Protein AF-A0A924BRP1-F1 (afdb_monomer)

Radius of gyration: 16.88 Å; Cα contacts (8 Å, |Δi|>4): 863; chains: 1; bounding box: 43×37×50 Å

Mean predicted aligned error: 2.41 Å

pLDDT: mean 98.07, std 1.48, range [89.0, 99.0]

Solvent-accessible surface area (backbone atoms only — not comparable to full-atom values): 10976 Å² total; per-residue (Å²): 113,42,75,60,55,74,47,78,49,68,34,97,48,67,73,70,42,72,45,62,54,63,45,42,94,66,41,5,55,35,37,35,42,21,56,29,38,38,42,32,11,37,30,27,33,45,20,67,36,95,81,43,56,7,5,32,32,31,40,58,37,46,30,40,36,39,32,50,27,38,27,30,56,13,20,15,28,36,39,41,44,64,38,61,91,27,41,38,39,38,30,52,27,38,37,35,36,16,14,28,62,56,96,89,44,73,60,13,21,28,32,34,42,31,37,20,49,29,39,36,37,32,53,26,41,36,31,32,29,43,4,26,23,49,34,33,34,36,18,47,21,36,39,41,28,54,25,39,39,41,25,64,65,23,33,49,16,35,31,52,34,31,22,36,23,12,28,24,46,38,42,31,47,28,41,39,28,45,35,77,44,42,74,40,59,67,33,39,31,41,32,23,72,77,36,79,81,27,67,26,57,55,22,31,37,31,58,26,39,40,35,60,26,91,92,54,88,66,72,33,24,46,32,35,30,47,78,68,60,58,55,40,70,56,64,57,52,65,32,89,47,48,45,74,66,45,78,92

Foldseek 3Di:
DAAEDEEEDEDPAAPPAEQEDDADVQAESDEAAYAEYEYYRYEYEHFAGDLQAYENYEAEDHEYEYYSYEYEHHQEHYEYDADQAYEYEYELYEFEQYWADDPPHDIYEHHAEDEYQEYEAYNYEYELYAAEENAEYCYQEYHHEPYEHYCQNHAQYEANAENQQAHAYEDAHYEEEHHDHYVYQQENYEGNNHHPNHAHAAREYDHYEYDYDPPDDEAHEHYEYAPDHNYNYDYYHYYPRYDHYDYD

Sequence (248 aa):
MQTAGSVTYIAAEPGKAILSGTACEGKAGLVLRGEAATIDGLIFERFGVSDGNGAGIRLEKGDLTVRQSWFRDSEEGILTADDPAHTITIDQSTFTRLGRCDRGLSCAHSVYTGDYAMLTVTRSRFEAGRGGHYVKSRAGRVAISDSSFDDSKGHVTNYMIDLPAGATGTIRGNWFVQGQDKENYSCFIAVAAEAHEHSSDGLAISGNDARFAPGVSRESVFVADWVGDRLAIGENALGRGLSKFERR

Secondary structure (DSSP, 8-state):
-B-SSEEEEE-SSTTTEEEES--BTTTEEEEE-SSEEEEESEEEE----TTS--EEEEE-SSEEEEES-EEESSSEEEEE--EEEEEEEEES-EEES--B--TTSPPB-SEEE-SEEEEEEES-EEES-SSB-SEEE--SEEEEES-EEE-TT-SSB--SEEETT--EEEEES-EEEE-S-BS--SEEEEESSS--SS--TT-EEES-EEEEPTT----EEEEEESS----EE---EE-TTEEEEEE-

Structure (mmCIF, N/CA/C/O backbone):
data_AF-A0A924BRP1-F1
#
_entry.id   AF-A0A924BRP1-F1
#
loop_
_atom_site.group_PDB
_atom_site.id
_atom_site.type_symbol
_atom_site.label_atom_id
_atom_site.label_alt_id
_atom_site.label_comp_id
_atom_site.label_asym_id
_atom_site.label_entity_id
_atom_site.label_seq_id
_atom_site.pdbx_PDB_ins_code
_atom_site.Cartn_x
_atom_site.Cartn_y
_atom_site.Cartn_z
_atom_site.occupancy
_atom_site.B_iso_or_equiv
_atom_site.auth_seq_id
_atom_site.auth_comp_id
_atom_site.auth_asym_id
_atom_site.auth_atom_id
_atom_site.pdbx_PDB_model_num
ATOM 1 N N . MET A 1 1 ? 11.958 0.809 -18.143 1.00 93.50 1 MET A N 1
ATOM 2 C CA . MET A 1 1 ? 10.599 1.114 -18.630 1.00 93.50 1 MET A CA 1
ATOM 3 C C . MET A 1 1 ? 10.072 -0.067 -19.422 1.00 93.50 1 MET A C 1
ATOM 5 O O . MET A 1 1 ? 10.808 -0.592 -20.248 1.00 93.50 1 MET A O 1
ATOM 9 N N . GLN A 1 2 ? 8.831 -0.471 -19.164 1.00 97.31 2 GLN A N 1
ATOM 10 C CA . GLN A 1 2 ? 8.087 -1.461 -19.949 1.00 97.31 2 GLN A CA 1
ATOM 11 C C . GLN A 1 2 ? 6.984 -0.743 -20.720 1.00 97.31 2 GLN A C 1
ATOM 13 O O . GLN A 1 2 ? 6.148 -0.110 -20.087 1.00 97.31 2 GLN A O 1
ATOM 18 N N . THR A 1 3 ? 6.940 -0.863 -22.047 1.00 96.56 3 THR A N 1
ATOM 19 C CA . THR A 1 3 ? 5.919 -0.201 -22.884 1.00 96.56 3 THR A CA 1
ATOM 20 C C . THR A 1 3 ? 4.810 -1.099 -23.408 1.00 96.56 3 THR A C 1
ATOM 22 O O . THR A 1 3 ? 3.804 -0.579 -23.876 1.00 96.56 3 THR A O 1
ATOM 25 N N . ALA A 1 4 ? 4.996 -2.417 -23.394 1.00 96.81 4 ALA A N 1
ATOM 26 C CA . ALA A 1 4 ? 4.065 -3.367 -23.992 1.00 96.81 4 ALA A CA 1
ATOM 27 C C . ALA A 1 4 ? 4.230 -4.767 -23.385 1.00 96.81 4 ALA A C 1
ATOM 29 O O . ALA A 1 4 ? 5.234 -5.050 -22.723 1.00 96.81 4 ALA A O 1
ATOM 30 N N . GLY A 1 5 ? 3.245 -5.627 -23.660 1.00 98.00 5 GLY A N 1
ATOM 31 C CA . GLY A 1 5 ? 3.248 -7.054 -23.339 1.00 98.00 5 GLY A CA 1
ATOM 32 C C . GLY A 1 5 ? 3.216 -7.370 -21.846 1.00 98.00 5 GLY A C 1
ATOM 33 O O . GLY A 1 5 ? 3.083 -6.477 -21.005 1.00 98.00 5 GLY A O 1
ATOM 34 N N . SER A 1 6 ? 3.364 -8.654 -21.530 1.00 98.62 6 SER A N 1
ATOM 35 C CA . SER A 1 6 ? 3.496 -9.164 -20.165 1.00 98.62 6 SER A CA 1
ATOM 36 C C . SER A 1 6 ? 4.964 -9.457 -19.847 1.00 98.62 6 SER A C 1
ATOM 38 O O . SER A 1 6 ? 5.592 -10.259 -20.538 1.00 98.62 6 SER A O 1
ATOM 40 N N . VAL A 1 7 ? 5.526 -8.817 -18.817 1.00 98.62 7 VAL A N 1
ATOM 41 C CA . VAL A 1 7 ? 6.958 -8.939 -18.479 1.00 98.62 7 VAL A CA 1
ATOM 42 C C . VAL A 1 7 ? 7.158 -9.401 -17.039 1.00 98.62 7 VAL A C 1
ATOM 44 O O . VAL A 1 7 ? 6.584 -8.844 -16.108 1.00 98.62 7 VAL A O 1
ATOM 47 N N . THR A 1 8 ? 8.040 -10.382 -16.849 1.00 98.62 8 THR A N 1
ATOM 48 C CA . THR A 1 8 ? 8.486 -10.823 -15.522 1.00 98.62 8 THR A CA 1
ATOM 49 C C . THR A 1 8 ? 9.895 -10.318 -15.242 1.00 98.62 8 THR A C 1
ATOM 51 O O . THR A 1 8 ? 10.834 -10.611 -15.981 1.00 98.62 8 THR A O 1
ATOM 54 N N . TYR A 1 9 ? 10.040 -9.596 -14.138 1.00 98.50 9 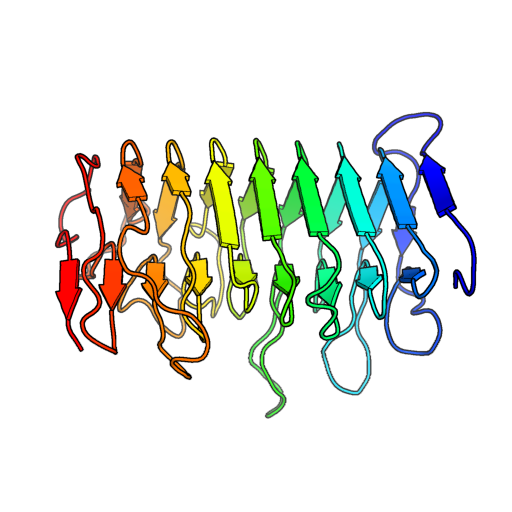TYR A N 1
ATOM 55 C CA . TYR A 1 9 ? 11.297 -9.193 -13.531 1.00 98.50 9 TYR A CA 1
ATOM 56 C C . TYR A 1 9 ? 11.530 -10.096 -12.326 1.00 98.50 9 TYR A C 1
ATOM 58 O O . TYR A 1 9 ? 10.792 -10.023 -11.346 1.00 98.50 9 TYR A O 1
ATOM 66 N N . ILE A 1 10 ? 12.542 -10.955 -12.404 1.00 98.50 10 ILE A N 1
ATOM 67 C CA . ILE A 1 10 ? 12.852 -11.926 -11.356 1.00 98.50 10 ILE A CA 1
ATOM 68 C C . ILE A 1 10 ? 14.324 -11.833 -10.967 1.00 98.50 10 ILE A C 1
ATOM 70 O O . ILE A 1 10 ? 15.207 -11.794 -11.828 1.00 98.50 10 ILE A O 1
ATOM 74 N N . ALA A 1 11 ? 14.596 -11.779 -9.667 1.00 98.38 11 ALA A N 1
ATOM 75 C CA . ALA A 1 11 ? 15.947 -11.925 -9.151 1.00 98.38 11 ALA A CA 1
ATOM 76 C C . ALA A 1 11 ? 16.349 -13.407 -9.173 1.00 98.38 11 ALA A C 1
ATOM 78 O O . ALA A 1 11 ? 15.602 -14.258 -8.700 1.00 98.38 11 ALA A O 1
ATOM 79 N N . ALA A 1 12 ? 17.551 -13.719 -9.670 1.00 98.12 12 ALA A N 1
ATOM 80 C CA . ALA A 1 12 ? 18.081 -15.088 -9.620 1.00 98.12 12 ALA A CA 1
ATOM 81 C C . ALA A 1 12 ? 18.201 -15.609 -8.173 1.00 98.12 12 ALA A C 1
ATOM 83 O O . ALA A 1 12 ? 17.987 -16.786 -7.906 1.00 98.12 12 ALA A O 1
ATOM 84 N N . GLU A 1 13 ? 18.502 -14.700 -7.246 1.00 98.06 13 GLU A N 1
ATOM 85 C CA . GLU A 1 13 ? 18.470 -14.920 -5.805 1.00 98.06 13 GLU A CA 1
ATOM 86 C C . GLU A 1 13 ? 17.631 -13.801 -5.158 1.00 98.06 13 GLU A C 1
ATOM 88 O O . GLU A 1 13 ? 18.010 -12.624 -5.270 1.00 98.06 13 GLU A O 1
ATOM 93 N N . PRO A 1 14 ? 16.508 -14.119 -4.483 1.00 98.19 14 PRO A N 1
ATOM 94 C CA . PRO A 1 14 ? 15.680 -13.112 -3.828 1.00 98.19 14 PRO A CA 1
ATOM 95 C C . PRO A 1 14 ? 16.476 -12.246 -2.846 1.00 98.19 14 PRO A C 1
ATOM 97 O O . PRO A 1 14 ? 17.240 -12.740 -2.016 1.00 98.19 14 PRO A O 1
ATOM 100 N N . GLY A 1 15 ? 16.304 -10.930 -2.950 1.00 96.94 15 GLY A N 1
ATOM 101 C CA . GLY A 1 15 ? 16.955 -9.953 -2.080 1.00 96.94 15 GLY A CA 1
ATOM 102 C C . GLY A 1 15 ? 18.397 -9.614 -2.471 1.00 96.94 15 GLY A C 1
ATOM 103 O O . GLY A 1 15 ? 19.094 -8.949 -1.703 1.00 96.94 15 GLY A O 1
ATOM 104 N N . LYS A 1 16 ? 18.872 -10.057 -3.644 1.00 98.00 16 LYS A N 1
ATOM 105 C CA . LYS A 1 16 ? 20.215 -9.721 -4.157 1.00 98.00 16 LYS A CA 1
ATOM 106 C C . LYS A 1 16 ? 20.211 -8.679 -5.269 1.00 98.00 16 LYS A C 1
ATOM 108 O O . LYS A 1 16 ? 21.165 -7.913 -5.377 1.00 98.00 16 LYS A O 1
ATOM 113 N N . ALA A 1 17 ? 19.161 -8.635 -6.087 1.00 98.44 17 ALA A N 1
ATOM 114 C CA . ALA A 1 17 ? 19.034 -7.646 -7.152 1.00 98.44 17 ALA A CA 1
ATOM 115 C C . ALA A 1 17 ? 18.467 -6.332 -6.593 1.00 98.44 17 ALA A C 1
ATOM 117 O O . ALA A 1 17 ? 17.358 -6.316 -6.060 1.00 98.44 17 ALA A O 1
ATOM 118 N N . ILE A 1 18 ? 19.225 -5.240 -6.725 1.00 98.56 18 ILE A N 1
ATOM 119 C CA . ILE A 1 18 ? 18.864 -3.920 -6.194 1.00 98.56 18 ILE A CA 1
ATOM 120 C C . ILE A 1 18 ? 18.714 -2.924 -7.343 1.00 98.56 18 ILE A C 1
ATOM 122 O O . ILE A 1 18 ? 19.658 -2.692 -8.098 1.00 98.56 18 ILE A O 1
ATOM 126 N N . LEU A 1 19 ? 17.549 -2.288 -7.431 1.00 98.44 19 LEU A N 1
ATOM 127 C CA . LEU A 1 19 ? 17.330 -1.069 -8.201 1.00 98.44 19 LEU A CA 1
ATOM 128 C C . LEU A 1 19 ? 17.380 0.101 -7.219 1.00 98.44 19 LEU A C 1
ATOM 130 O O . LEU A 1 19 ? 16.602 0.141 -6.264 1.00 98.44 19 LEU A O 1
ATOM 134 N N . SER A 1 20 ? 18.296 1.051 -7.435 1.00 98.38 20 SER A N 1
ATOM 135 C CA . SER A 1 20 ? 18.481 2.144 -6.485 1.00 98.38 20 SER A CA 1
ATOM 136 C C . SER A 1 20 ? 18.783 3.501 -7.099 1.00 98.38 20 SER A C 1
ATOM 138 O O . SER A 1 20 ? 19.603 3.599 -8.008 1.00 98.38 20 SER A O 1
ATOM 140 N N . GLY A 1 21 ? 18.188 4.550 -6.519 1.00 94.75 21 GLY A N 1
ATOM 141 C CA . GLY A 1 21 ? 18.609 5.950 -6.653 1.00 94.75 21 GLY A CA 1
ATOM 142 C C . GLY A 1 21 ? 18.270 6.611 -7.987 1.00 94.75 21 GLY A C 1
ATOM 143 O O . GLY A 1 21 ? 17.842 7.760 -8.024 1.00 94.75 21 GLY A O 1
ATOM 144 N N . THR A 1 22 ? 18.443 5.898 -9.095 1.00 96.69 22 THR A N 1
ATOM 145 C CA . THR A 1 22 ? 18.206 6.420 -10.440 1.00 96.69 22 THR A CA 1
ATOM 146 C C . THR A 1 22 ? 16.764 6.173 -10.865 1.00 96.69 22 THR A C 1
ATOM 148 O O . THR A 1 22 ? 16.385 5.050 -11.194 1.00 96.69 22 THR A O 1
ATOM 151 N N . ALA A 1 23 ? 15.961 7.236 -10.888 1.00 97.31 23 ALA A N 1
ATOM 152 C CA . ALA A 1 23 ? 14.576 7.177 -11.336 1.00 97.31 23 ALA A CA 1
ATOM 153 C C . ALA A 1 23 ? 14.476 7.152 -12.873 1.00 97.31 23 ALA A C 1
ATOM 155 O O . ALA A 1 23 ? 14.858 8.098 -13.565 1.00 97.31 23 ALA A O 1
ATOM 156 N N . CYS A 1 24 ? 13.899 6.081 -13.408 1.00 97.81 24 CYS A N 1
ATOM 157 C CA . CYS A 1 24 ? 13.434 5.993 -14.784 1.00 97.81 24 CYS A CA 1
ATOM 158 C C . CYS A 1 24 ? 12.362 7.068 -15.029 1.00 97.81 24 CYS A C 1
ATOM 160 O O . CYS A 1 24 ? 11.415 7.200 -14.250 1.00 97.81 24 CYS A O 1
ATOM 162 N N . GLU A 1 25 ? 12.553 7.859 -16.090 1.00 97.50 25 GLU A N 1
ATOM 163 C CA . GLU A 1 25 ? 11.698 8.997 -16.474 1.00 97.50 25 GLU A CA 1
ATOM 164 C C . GLU A 1 25 ? 11.487 10.055 -15.378 1.00 97.50 25 GLU A C 1
ATOM 166 O O . GLU A 1 25 ? 10.503 10.788 -15.418 1.00 97.50 25 GLU A O 1
ATOM 171 N N . GLY A 1 26 ? 12.370 10.128 -14.377 1.00 97.25 26 GLY A N 1
ATOM 172 C CA . GLY A 1 26 ? 12.143 11.003 -13.226 1.00 97.25 26 GLY A CA 1
ATOM 173 C C . GLY A 1 26 ? 10.907 10.615 -12.406 1.00 97.25 26 GLY A C 1
ATOM 174 O O . GLY A 1 26 ? 10.334 11.478 -11.757 1.00 97.25 26 GLY A O 1
ATOM 175 N N . LYS A 1 27 ? 10.488 9.339 -12.445 1.00 98.12 27 LYS A N 1
ATOM 176 C CA . LYS A 1 27 ? 9.297 8.830 -11.742 1.00 98.12 27 LYS A CA 1
ATOM 177 C C . LYS A 1 27 ? 9.605 7.715 -10.751 1.00 98.12 27 LYS A C 1
ATOM 179 O O . LYS A 1 27 ? 9.142 7.773 -9.616 1.00 98.12 27 LYS A O 1
ATOM 184 N N . ALA A 1 28 ? 10.301 6.661 -11.189 1.00 98.50 28 ALA A N 1
ATOM 185 C CA . ALA A 1 28 ? 10.449 5.445 -10.387 1.00 98.50 28 ALA A CA 1
ATOM 186 C C . ALA A 1 28 ? 11.604 4.540 -10.822 1.00 98.50 28 ALA A C 1
ATOM 188 O O . ALA A 1 28 ? 12.117 4.688 -11.926 1.00 98.50 28 ALA A O 1
ATOM 189 N N . GLY A 1 29 ? 11.972 3.549 -10.008 1.00 98.50 29 GLY A N 1
ATOM 190 C CA . GLY A 1 29 ? 12.898 2.485 -10.418 1.00 98.50 29 GLY A CA 1
ATOM 191 C C . GLY A 1 29 ? 12.403 1.717 -11.648 1.00 98.50 29 GLY A C 1
ATOM 192 O O . GLY A 1 29 ? 13.147 1.521 -12.611 1.00 98.50 29 GLY A O 1
ATOM 193 N N . LEU A 1 30 ? 11.120 1.353 -11.657 1.00 98.69 30 LEU A N 1
ATOM 194 C CA . LEU A 1 30 ? 10.426 0.812 -12.823 1.00 98.69 30 LEU A CA 1
ATOM 195 C C . LEU A 1 30 ? 9.210 1.663 -13.168 1.00 98.69 30 LEU A C 1
ATOM 197 O O . LEU A 1 30 ? 8.372 1.924 -12.314 1.00 98.69 30 LEU A O 1
ATOM 201 N N . VAL A 1 31 ? 9.094 2.035 -14.442 1.00 98.75 31 VAL A N 1
ATOM 202 C CA . VAL A 1 31 ? 7.866 2.599 -15.011 1.00 98.75 31 VAL A CA 1
ATOM 203 C C . VAL A 1 31 ? 7.249 1.559 -15.938 1.00 98.75 31 VAL A C 1
ATOM 205 O O . VAL A 1 31 ? 7.903 1.120 -16.896 1.00 98.75 31 VAL A O 1
ATOM 208 N N . LEU A 1 32 ? 6.034 1.131 -15.605 1.00 98.81 32 LEU A N 1
ATOM 209 C CA . LEU A 1 32 ? 5.342 -0.015 -16.186 1.00 98.81 32 LEU A CA 1
ATOM 210 C C . LEU A 1 32 ? 4.036 0.450 -16.831 1.00 98.81 32 LEU A C 1
ATOM 212 O O . LEU A 1 32 ? 3.201 1.055 -16.166 1.00 98.81 32 LEU A O 1
ATOM 216 N N . ARG A 1 33 ? 3.876 0.190 -18.130 1.00 97.81 33 ARG A N 1
ATOM 217 C CA . ARG A 1 33 ? 2.681 0.562 -18.911 1.00 97.81 33 ARG A CA 1
ATOM 218 C C . ARG A 1 33 ? 2.317 -0.489 -19.971 1.00 97.81 33 ARG A C 1
ATOM 220 O O . ARG A 1 33 ? 1.789 -0.153 -21.027 1.00 97.81 33 ARG A O 1
ATOM 227 N N . GLY A 1 34 ? 2.694 -1.745 -19.723 1.00 97.94 34 GLY A N 1
ATOM 228 C CA . GLY A 1 34 ? 2.355 -2.889 -20.573 1.00 97.94 34 GLY A CA 1
ATOM 229 C C . GLY A 1 34 ? 0.997 -3.502 -20.221 1.00 97.94 34 GLY A C 1
ATOM 230 O O . GLY A 1 34 ? 0.160 -2.861 -19.597 1.00 97.94 34 GLY A O 1
ATOM 231 N N . GLU A 1 35 ? 0.783 -4.748 -20.638 1.00 98.44 35 GLU A N 1
ATOM 232 C CA . GLU A 1 35 ? -0.436 -5.508 -20.315 1.00 98.44 35 GLU A CA 1
ATOM 233 C C . GLU A 1 35 ? -0.375 -6.077 -18.895 1.00 98.44 35 GLU A C 1
ATOM 235 O O . GLU A 1 35 ? -1.353 -6.017 -18.158 1.00 98.44 35 GLU A O 1
ATOM 240 N N . ALA A 1 36 ? 0.788 -6.605 -18.502 1.00 98.81 36 ALA A N 1
ATOM 241 C CA . ALA A 1 36 ? 1.011 -7.114 -17.155 1.00 98.81 36 ALA A CA 1
ATOM 242 C C . ALA A 1 36 ? 2.490 -7.048 -16.760 1.00 98.81 36 ALA A C 1
ATOM 244 O O . ALA A 1 36 ? 3.386 -7.127 -17.608 1.00 98.81 36 ALA A O 1
ATOM 245 N N . ALA A 1 37 ? 2.760 -6.971 -15.463 1.00 98.88 37 ALA A N 1
ATOM 246 C CA . ALA A 1 37 ? 4.096 -7.091 -14.909 1.00 98.88 37 ALA A CA 1
ATOM 247 C C . ALA A 1 37 ? 4.116 -8.007 -13.683 1.00 98.88 37 ALA A C 1
ATOM 249 O O . ALA A 1 37 ? 3.247 -7.932 -12.817 1.00 98.88 37 ALA A O 1
ATOM 250 N N . THR A 1 38 ? 5.143 -8.850 -13.583 1.00 98.94 38 THR A N 1
ATOM 251 C CA . THR A 1 38 ? 5.459 -9.595 -12.356 1.00 98.94 38 THR A CA 1
ATOM 252 C C . THR A 1 38 ? 6.825 -9.175 -11.837 1.00 98.94 38 THR A C 1
ATOM 254 O O . THR A 1 38 ? 7.788 -9.161 -12.595 1.00 98.94 38 THR A O 1
ATOM 257 N N . ILE A 1 39 ? 6.907 -8.852 -10.551 1.00 98.88 39 ILE A N 1
ATOM 258 C CA . ILE A 1 39 ? 8.123 -8.491 -9.824 1.00 98.88 39 ILE A CA 1
ATOM 259 C C . ILE A 1 39 ? 8.349 -9.550 -8.748 1.00 98.88 39 ILE A C 1
ATOM 261 O O . ILE A 1 39 ? 7.472 -9.754 -7.909 1.00 98.88 39 ILE A O 1
ATOM 265 N N . ASP A 1 40 ? 9.497 -10.221 -8.772 1.00 98.88 40 ASP A N 1
ATOM 266 C CA . ASP A 1 40 ? 9.800 -11.314 -7.846 1.00 98.88 40 ASP A CA 1
ATOM 267 C C . ASP A 1 40 ? 11.244 -11.249 -7.325 1.00 98.88 40 ASP A C 1
ATOM 269 O O . ASP A 1 40 ? 12.209 -11.298 -8.094 1.00 98.88 40 ASP A O 1
ATOM 273 N N . GLY A 1 41 ? 11.407 -11.111 -6.009 1.00 98.81 41 GLY A N 1
ATOM 274 C CA . GLY A 1 41 ? 12.722 -11.161 -5.371 1.00 98.81 41 GLY A CA 1
ATOM 275 C C . GLY A 1 41 ? 13.557 -9.877 -5.452 1.00 98.81 41 GLY A C 1
ATOM 276 O O . GLY A 1 41 ? 14.737 -9.916 -5.094 1.00 98.81 41 GLY A O 1
ATOM 277 N N . LEU A 1 42 ? 13.010 -8.752 -5.928 1.00 98.88 42 LEU A N 1
ATOM 278 C CA . LEU A 1 42 ? 13.778 -7.515 -6.144 1.00 98.88 42 LEU A CA 1
ATOM 279 C C . LEU A 1 42 ? 13.759 -6.570 -4.936 1.00 98.88 42 LEU A C 1
ATOM 281 O O . LEU A 1 42 ? 12.809 -6.534 -4.153 1.00 98.88 42 LEU A O 1
ATOM 285 N N . ILE A 1 43 ? 14.811 -5.756 -4.822 1.00 98.94 43 ILE A N 1
ATOM 286 C CA . ILE A 1 43 ? 14.904 -4.637 -3.879 1.00 98.94 43 ILE A CA 1
ATOM 287 C C . ILE A 1 43 ? 14.816 -3.312 -4.642 1.00 98.94 43 ILE A C 1
ATOM 289 O O . ILE A 1 43 ? 15.552 -3.093 -5.603 1.00 98.94 43 ILE A O 1
ATOM 293 N N . PHE A 1 44 ? 13.974 -2.407 -4.155 1.00 98.88 44 PHE A N 1
ATOM 294 C CA . PHE A 1 44 ? 13.812 -1.033 -4.619 1.00 98.88 44 PHE A CA 1
ATOM 295 C C . PHE A 1 44 ? 14.198 -0.073 -3.494 1.00 98.88 44 PHE A C 1
ATOM 297 O O . PHE A 1 44 ? 13.616 -0.140 -2.407 1.00 98.88 44 PHE A O 1
ATOM 304 N N . GLU A 1 45 ? 15.171 0.816 -3.721 1.00 98.75 45 GLU A N 1
ATOM 305 C CA . GLU A 1 45 ? 15.603 1.735 -2.663 1.00 98.75 45 GLU A CA 1
ATOM 306 C C . GLU A 1 45 ? 16.105 3.116 -3.103 1.00 98.75 45 GLU A C 1
ATOM 308 O O . GLU A 1 45 ? 16.768 3.268 -4.130 1.00 98.75 45 GLU A O 1
ATOM 313 N N . ARG A 1 46 ? 15.911 4.119 -2.238 1.00 98.56 46 ARG A N 1
ATOM 314 C CA . ARG A 1 46 ? 16.422 5.491 -2.415 1.00 98.56 46 ARG A CA 1
ATOM 315 C C . ARG A 1 46 ? 15.859 6.230 -3.628 1.00 98.56 46 ARG A C 1
ATOM 317 O O . ARG A 1 46 ? 16.566 7.038 -4.223 1.00 98.56 46 ARG A O 1
ATOM 324 N N . PHE A 1 47 ? 14.606 5.978 -3.999 1.00 98.56 47 PHE A N 1
ATOM 325 C CA . PHE A 1 47 ? 13.945 6.764 -5.039 1.00 98.56 47 PHE A CA 1
ATOM 326 C C . PHE A 1 47 ? 13.364 8.049 -4.456 1.00 98.56 47 PHE A C 1
ATOM 328 O O . PHE A 1 47 ? 12.541 8.014 -3.545 1.00 98.56 47 PHE A O 1
ATOM 335 N N . GLY A 1 48 ? 13.805 9.179 -4.999 1.00 97.69 48 GLY A N 1
ATOM 336 C CA . GLY A 1 48 ? 13.237 10.493 -4.737 1.00 97.69 48 GLY A CA 1
ATOM 337 C C . GLY A 1 48 ? 13.332 11.357 -5.987 1.00 97.69 48 GLY A C 1
ATOM 338 O O . GLY A 1 48 ? 14.320 11.278 -6.721 1.00 97.69 48 GLY A O 1
ATOM 339 N N . VAL A 1 49 ? 12.290 12.136 -6.262 1.00 97.31 49 VAL A N 1
ATOM 340 C CA . VAL A 1 49 ? 12.158 12.948 -7.484 1.00 97.31 49 VAL A CA 1
ATOM 341 C C . VAL A 1 49 ? 11.639 14.347 -7.142 1.00 97.31 49 VAL A C 1
ATOM 343 O O . VAL A 1 49 ? 11.243 14.621 -6.010 1.00 97.31 49 VAL A O 1
ATOM 346 N N . SER A 1 50 ? 11.677 15.275 -8.100 1.00 95.12 50 SER A N 1
ATOM 347 C CA . SER A 1 50 ? 11.414 16.699 -7.840 1.00 95.12 50 SER A CA 1
ATOM 348 C C . SER A 1 50 ? 9.983 17.011 -7.396 1.00 95.12 50 SER A C 1
ATOM 350 O O . SER A 1 50 ? 9.786 17.928 -6.605 1.00 95.12 50 SER A O 1
ATOM 352 N N . ASP A 1 51 ? 8.993 16.275 -7.900 1.00 94.44 51 ASP A N 1
ATOM 353 C CA . ASP A 1 51 ? 7.578 16.400 -7.519 1.00 94.44 51 ASP A CA 1
ATOM 354 C C . ASP A 1 51 ? 7.221 15.559 -6.282 1.00 94.44 51 ASP A C 1
ATOM 356 O O . ASP A 1 51 ? 6.112 15.643 -5.758 1.00 94.44 51 ASP A O 1
ATOM 360 N N . GLY A 1 52 ? 8.190 14.813 -5.752 1.00 96.25 52 GLY A N 1
ATOM 361 C CA . GLY A 1 52 ? 8.135 14.265 -4.412 1.00 96.25 52 GLY A CA 1
ATOM 362 C C . GLY A 1 52 ? 7.361 12.970 -4.231 1.00 96.25 52 GLY A C 1
ATOM 363 O O . GLY A 1 52 ? 6.911 12.714 -3.111 1.00 96.25 52 GLY A O 1
ATOM 364 N N . ASN A 1 53 ? 7.210 12.197 -5.305 1.00 96.69 53 ASN A N 1
ATOM 365 C CA . ASN A 1 53 ? 6.479 10.931 -5.374 1.00 96.69 53 ASN A CA 1
ATOM 366 C C . ASN A 1 53 ? 7.327 9.800 -6.011 1.00 96.69 53 ASN A C 1
ATOM 368 O O . ASN A 1 53 ? 6.822 8.940 -6.741 1.00 96.69 53 ASN A O 1
ATOM 372 N N . GLY A 1 54 ? 8.641 9.831 -5.787 1.00 98.31 54 GLY A N 1
ATOM 373 C CA . GLY A 1 54 ? 9.610 8.926 -6.398 1.00 98.31 54 GLY A CA 1
ATOM 374 C C . GLY A 1 54 ? 9.425 7.498 -5.913 1.00 98.31 54 GLY A C 1
ATOM 375 O O . GLY A 1 54 ? 9.662 7.210 -4.742 1.00 98.31 54 GLY A O 1
ATOM 376 N N . ALA A 1 55 ? 9.027 6.599 -6.814 1.00 98.69 55 ALA A N 1
ATOM 377 C CA . ALA A 1 55 ? 8.586 5.257 -6.441 1.00 98.69 55 ALA A CA 1
ATOM 378 C C . ALA A 1 55 ? 9.605 4.152 -6.738 1.00 98.69 55 ALA A C 1
ATOM 380 O O . ALA A 1 55 ? 10.442 4.264 -7.634 1.00 98.69 55 ALA A O 1
ATOM 381 N N . GLY A 1 56 ? 9.484 3.016 -6.054 1.00 98.81 56 GLY A N 1
ATOM 382 C CA . GLY A 1 56 ? 10.073 1.770 -6.546 1.00 98.81 56 GLY A CA 1
ATOM 383 C C . GLY A 1 56 ? 9.436 1.358 -7.876 1.00 98.81 56 GLY A C 1
ATOM 384 O O . GLY A 1 56 ? 10.136 1.132 -8.867 1.00 98.81 56 GLY A O 1
ATOM 385 N N . ILE A 1 57 ? 8.102 1.345 -7.913 1.00 98.94 57 ILE A N 1
ATOM 386 C CA . ILE A 1 57 ? 7.302 1.036 -9.103 1.00 98.94 57 ILE A CA 1
ATOM 387 C C . ILE A 1 57 ? 6.301 2.162 -9.364 1.00 98.94 57 ILE A C 1
ATOM 389 O O . ILE A 1 57 ? 5.493 2.496 -8.500 1.00 98.94 57 ILE A O 1
ATOM 393 N N . ARG A 1 58 ? 6.319 2.689 -10.589 1.00 98.88 58 ARG A N 1
ATOM 394 C CA . ARG A 1 58 ? 5.236 3.479 -11.173 1.00 98.88 58 ARG A CA 1
ATOM 395 C C . ARG A 1 58 ? 4.456 2.597 -12.144 1.00 98.88 58 ARG A C 1
ATOM 397 O O . ARG A 1 58 ? 4.987 2.250 -13.200 1.00 98.88 58 ARG A O 1
ATOM 404 N N . LEU A 1 59 ? 3.220 2.248 -11.801 1.00 98.88 59 LEU A N 1
ATOM 405 C CA . LEU A 1 59 ? 2.322 1.472 -12.662 1.00 98.88 59 LEU A CA 1
ATOM 406 C C . LEU A 1 59 ? 1.322 2.408 -13.342 1.00 98.88 59 LEU A C 1
ATOM 408 O O . LEU A 1 59 ? 0.425 2.944 -12.703 1.00 98.88 59 LEU A O 1
ATOM 412 N N . GLU A 1 60 ? 1.475 2.630 -14.638 1.00 98.62 60 GLU A N 1
ATOM 413 C CA . GLU A 1 60 ? 0.589 3.513 -15.401 1.00 98.62 60 GLU A CA 1
ATOM 414 C C . GLU A 1 60 ? -0.538 2.753 -16.108 1.00 98.62 60 GLU A C 1
ATOM 416 O O . GLU A 1 60 ? -1.514 3.378 -16.506 1.00 98.62 60 GLU A O 1
ATOM 421 N N . LYS A 1 61 ? -0.398 1.432 -16.284 1.00 98.19 61 LYS A N 1
ATOM 422 C CA . LYS A 1 61 ? -1.392 0.558 -16.919 1.00 98.19 61 LYS A CA 1
ATOM 423 C C . LYS A 1 61 ? -1.101 -0.918 -16.624 1.00 98.19 61 LYS A C 1
ATOM 425 O O . LYS A 1 61 ? 0.075 -1.286 -16.540 1.00 98.19 61 LYS A O 1
ATOM 430 N N . GLY A 1 62 ? -2.147 -1.739 -16.603 1.00 98.56 62 GLY A N 1
ATOM 431 C CA . GLY A 1 62 ? -2.065 -3.196 -16.669 1.00 98.56 62 GLY A CA 1
ATOM 432 C C . GLY A 1 62 ? -2.014 -3.881 -15.308 1.00 98.56 62 GLY A C 1
ATOM 433 O O . GLY A 1 62 ? -1.966 -3.237 -14.262 1.00 98.56 62 GLY A O 1
ATOM 434 N N . ASP A 1 63 ? -2.012 -5.214 -15.322 1.00 98.88 63 ASP A N 1
ATOM 435 C CA . ASP A 1 63 ? -1.930 -5.996 -14.088 1.00 98.88 63 ASP A CA 1
ATOM 436 C C . ASP A 1 63 ? -0.537 -5.903 -13.460 1.00 98.88 63 ASP A C 1
ATOM 438 O O . ASP A 1 63 ? 0.490 -5.953 -14.145 1.00 98.88 63 ASP A O 1
ATOM 442 N N . LEU A 1 64 ? -0.485 -5.862 -12.131 1.00 98.94 64 LEU A N 1
ATOM 443 C CA . LEU A 1 64 ? 0.771 -5.943 -11.395 1.00 98.94 64 LEU A CA 1
ATOM 444 C C . LEU A 1 64 ? 0.717 -7.066 -10.375 1.00 98.94 64 LEU A C 1
ATOM 446 O O . LEU A 1 64 ? -0.169 -7.125 -9.528 1.00 98.94 64 LEU A O 1
ATOM 450 N N . THR A 1 65 ? 1.736 -7.917 -10.398 1.00 98.94 65 THR A N 1
ATOM 451 C CA . THR A 1 65 ? 2.012 -8.819 -9.291 1.00 98.94 65 THR A CA 1
ATOM 452 C C . THR A 1 65 ? 3.390 -8.570 -8.699 1.00 98.94 65 THR A C 1
ATOM 454 O O . THR A 1 65 ? 4.385 -8.587 -9.413 1.00 98.94 65 THR A O 1
ATOM 457 N N . VAL A 1 66 ? 3.463 -8.392 -7.384 1.00 98.94 66 VAL A N 1
ATOM 458 C CA . VAL A 1 66 ? 4.703 -8.226 -6.625 1.00 98.94 66 VAL A CA 1
ATOM 459 C C . VAL A 1 66 ? 4.793 -9.332 -5.584 1.00 98.94 66 VAL A C 1
ATOM 461 O O . VAL A 1 66 ? 3.876 -9.507 -4.783 1.00 98.94 66 VAL A O 1
ATOM 464 N N . ARG A 1 67 ? 5.890 -10.088 -5.596 1.00 98.81 67 ARG A N 1
ATOM 465 C CA . ARG A 1 67 ? 6.149 -11.189 -4.664 1.00 98.81 67 ARG A CA 1
ATOM 466 C C . ARG A 1 67 ? 7.544 -11.081 -4.083 1.00 98.81 67 ARG A C 1
ATOM 468 O O . ARG A 1 67 ? 8.466 -10.651 -4.776 1.00 98.81 67 ARG A O 1
ATOM 475 N N . GLN A 1 68 ? 7.687 -11.461 -2.814 1.00 98.69 68 GLN A N 1
ATOM 476 C CA . GLN A 1 68 ? 8.988 -11.609 -2.149 1.00 98.69 68 GLN A CA 1
ATOM 477 C C . GLN A 1 68 ? 9.942 -10.434 -2.419 1.00 98.69 68 GLN A C 1
ATOM 479 O O . GLN A 1 68 ? 11.107 -10.640 -2.732 1.00 98.69 68 GLN A O 1
ATOM 484 N N . SER A 1 69 ? 9.431 -9.201 -2.380 1.00 98.94 69 SER A N 1
ATOM 485 C CA . SER A 1 69 ? 10.174 -8.004 -2.791 1.00 98.94 69 SER A CA 1
ATOM 486 C C . SER A 1 69 ? 10.262 -6.984 -1.657 1.00 98.94 69 SER A C 1
ATOM 488 O O . SER A 1 69 ? 9.449 -6.984 -0.729 1.00 98.94 69 SER A O 1
ATOM 490 N N . TRP A 1 70 ? 11.259 -6.101 -1.720 1.00 98.94 70 TRP A N 1
ATOM 491 C CA . TRP A 1 70 ? 11.538 -5.117 -0.671 1.00 98.94 70 TRP A CA 1
ATOM 492 C C . TRP A 1 70 ? 11.567 -3.702 -1.232 1.00 98.94 70 TRP A C 1
ATOM 494 O O . TRP A 1 70 ? 12.297 -3.416 -2.175 1.00 98.94 70 TRP A O 1
ATOM 504 N N . PHE A 1 71 ? 10.835 -2.801 -0.591 1.00 98.94 71 PHE A N 1
ATOM 505 C CA . PHE A 1 71 ? 10.786 -1.379 -0.903 1.00 98.94 71 PHE A CA 1
ATOM 506 C C . PHE A 1 71 ? 11.260 -0.613 0.323 1.00 98.94 71 PHE A C 1
ATOM 508 O O . PHE A 1 71 ? 10.701 -0.780 1.412 1.00 98.94 71 PHE A O 1
ATOM 515 N N . ARG A 1 72 ? 12.305 0.209 0.181 1.00 98.81 72 ARG A N 1
ATOM 516 C CA . ARG A 1 72 ? 12.828 0.959 1.326 1.00 98.81 72 ARG A CA 1
ATOM 517 C C . ARG A 1 72 ? 13.418 2.315 1.002 1.00 98.81 72 ARG A C 1
ATOM 519 O O . ARG A 1 72 ? 13.924 2.546 -0.090 1.00 98.81 72 ARG A O 1
ATOM 526 N N . ASP A 1 73 ? 13.389 3.201 1.992 1.00 98.69 73 ASP A N 1
ATOM 527 C CA . ASP A 1 73 ? 14.093 4.489 1.954 1.00 98.69 73 ASP A CA 1
ATOM 528 C C . ASP A 1 73 ? 13.787 5.332 0.702 1.00 98.69 73 ASP A C 1
ATOM 530 O O . ASP A 1 73 ? 14.669 6.005 0.184 1.00 98.69 73 ASP A O 1
ATOM 534 N N . SER A 1 74 ? 12.561 5.253 0.190 1.00 98.69 74 SER A N 1
ATOM 535 C CA . SER A 1 74 ? 12.087 5.960 -1.006 1.00 98.69 74 SER A CA 1
ATOM 536 C C . SER A 1 74 ? 10.885 6.829 -0.646 1.00 98.69 74 SER A C 1
ATOM 538 O O . SER A 1 74 ? 10.269 6.618 0.399 1.00 98.69 74 SER A O 1
ATOM 540 N N . GLU A 1 75 ? 10.548 7.799 -1.491 1.00 98.56 75 GLU A N 1
ATOM 541 C CA . GLU A 1 75 ? 9.345 8.612 -1.297 1.00 98.56 75 GLU A CA 1
ATOM 542 C C . GLU A 1 75 ? 8.090 7.733 -1.393 1.00 98.56 75 GLU A C 1
ATOM 544 O O . GLU A 1 75 ? 7.285 7.748 -0.472 1.00 98.56 75 GLU A O 1
ATOM 549 N N . GLU A 1 76 ? 7.983 6.900 -2.432 1.00 98.56 76 GLU A N 1
ATOM 550 C CA . GLU A 1 76 ? 6.908 5.920 -2.638 1.00 98.56 76 GLU A CA 1
ATOM 551 C C . GLU A 1 76 ? 7.468 4.490 -2.741 1.00 98.56 76 GLU A C 1
ATOM 553 O O . GLU A 1 76 ? 8.580 4.263 -3.232 1.00 98.56 76 GLU A O 1
ATOM 558 N N . GLY A 1 77 ? 6.690 3.483 -2.341 1.00 98.81 77 GLY A N 1
ATOM 559 C CA . GLY A 1 77 ? 6.983 2.089 -2.699 1.00 98.81 77 GLY A CA 1
ATOM 560 C C . GLY A 1 77 ? 6.406 1.750 -4.068 1.00 98.81 77 GLY A C 1
ATOM 561 O O . GLY A 1 77 ? 7.144 1.510 -5.029 1.00 98.81 77 GLY A O 1
ATOM 562 N N . ILE A 1 78 ? 5.078 1.775 -4.150 1.00 98.94 78 ILE A N 1
ATOM 563 C CA . ILE A 1 78 ? 4.304 1.556 -5.375 1.00 98.94 78 ILE A CA 1
ATOM 564 C C . ILE A 1 78 ? 3.332 2.717 -5.534 1.00 98.94 78 ILE A C 1
ATOM 566 O O . ILE A 1 78 ? 2.566 2.991 -4.615 1.00 98.94 78 ILE A O 1
ATOM 570 N N . LEU A 1 79 ? 3.341 3.350 -6.704 1.00 98.88 79 LEU A N 1
ATOM 571 C CA . LEU A 1 79 ? 2.408 4.410 -7.071 1.00 98.88 79 LEU A CA 1
ATOM 572 C C . LEU A 1 79 ? 1.780 4.095 -8.427 1.00 98.88 79 LEU A C 1
ATOM 574 O O . LEU A 1 79 ? 2.499 3.807 -9.388 1.00 98.88 79 LEU A O 1
ATOM 578 N N . THR A 1 80 ? 0.455 4.151 -8.524 1.00 98.88 80 THR A N 1
ATOM 579 C CA . THR A 1 80 ? -0.260 3.806 -9.760 1.00 98.88 80 THR A CA 1
ATOM 580 C C . THR A 1 80 ? -1.067 4.969 -10.330 1.00 98.88 80 THR A C 1
ATOM 582 O O . THR A 1 80 ? -1.398 5.915 -9.620 1.00 98.88 80 THR A O 1
ATOM 585 N N . ALA A 1 81 ? -1.369 4.895 -11.628 1.00 98.56 81 ALA A N 1
ATOM 586 C CA . ALA A 1 81 ? -2.463 5.643 -12.249 1.00 98.56 81 ALA A CA 1
ATOM 587 C C . ALA A 1 81 ? -3.817 4.971 -11.936 1.00 98.56 81 ALA A C 1
ATOM 589 O O . ALA A 1 81 ? -3.871 4.097 -11.068 1.00 98.56 81 ALA A O 1
ATOM 590 N N . ASP A 1 82 ? -4.871 5.345 -12.659 1.00 98.75 82 ASP A N 1
ATOM 591 C CA . ASP A 1 82 ? -6.159 4.647 -12.665 1.00 98.7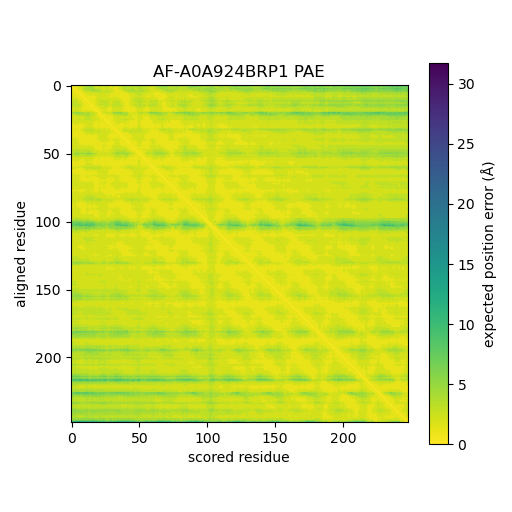5 82 ASP A CA 1
ATOM 592 C C . ASP A 1 82 ? -6.206 3.646 -13.829 1.00 98.75 82 ASP A C 1
ATOM 594 O O . ASP A 1 82 ? -5.857 3.981 -14.963 1.00 98.75 82 ASP A O 1
ATOM 598 N N . ASP A 1 83 ? -6.639 2.420 -13.552 1.00 98.44 83 ASP A N 1
ATOM 599 C CA . ASP A 1 83 ? -6.902 1.376 -14.541 1.00 98.44 83 ASP A CA 1
ATOM 600 C C . ASP A 1 83 ? -7.951 0.369 -14.006 1.00 98.44 83 ASP A C 1
ATOM 602 O O . ASP A 1 83 ? -7.624 -0.763 -13.627 1.00 98.44 83 ASP A O 1
ATOM 606 N N . PRO A 1 84 ? -9.243 0.751 -13.960 1.00 98.00 84 PRO A N 1
ATOM 607 C CA . PRO A 1 84 ? -10.303 -0.030 -13.310 1.00 98.00 84 PRO A CA 1
ATOM 608 C C . PRO A 1 84 ? -10.614 -1.373 -13.986 1.00 98.00 84 PRO A C 1
ATOM 610 O O . PRO A 1 84 ? -11.441 -2.132 -13.485 1.00 98.00 84 PRO A O 1
ATOM 613 N N . ALA A 1 85 ? -9.979 -1.687 -15.119 1.00 98.06 85 ALA A N 1
ATOM 614 C CA . ALA A 1 85 ? -10.083 -2.988 -15.776 1.00 98.06 85 ALA A CA 1
ATOM 615 C C . ALA A 1 85 ? -9.083 -4.026 -15.231 1.00 98.06 85 ALA A C 1
ATOM 617 O O . ALA A 1 85 ? -9.250 -5.216 -15.499 1.00 98.06 85 ALA A O 1
ATOM 618 N N . HIS A 1 86 ? -8.070 -3.594 -14.475 1.00 98.75 86 HIS A N 1
ATOM 619 C CA . HIS A 1 86 ? -6.942 -4.425 -14.060 1.00 98.75 86 HIS A CA 1
ATOM 620 C C . HIS A 1 86 ? -6.841 -4.554 -12.540 1.00 98.75 86 HIS A C 1
ATOM 622 O O . HIS A 1 86 ? -7.573 -3.926 -11.767 1.00 98.75 86 HIS A O 1
ATOM 628 N N . THR A 1 87 ? -5.937 -5.421 -12.098 1.00 98.88 87 THR A N 1
ATOM 629 C CA . THR A 1 87 ? -5.770 -5.801 -10.697 1.00 98.88 87 THR A CA 1
ATOM 630 C C . THR A 1 87 ? -4.318 -5.723 -10.245 1.00 98.88 87 THR A C 1
ATOM 632 O O . THR A 1 87 ? -3.373 -5.836 -11.027 1.00 98.88 87 THR A O 1
ATOM 635 N N . ILE A 1 88 ? -4.138 -5.547 -8.937 1.00 98.94 88 ILE A N 1
ATOM 636 C CA . ILE A 1 88 ? -2.827 -5.507 -8.297 1.00 98.94 88 ILE A CA 1
ATOM 637 C C . ILE A 1 88 ? -2.786 -6.565 -7.198 1.00 98.94 88 ILE A C 1
ATOM 639 O O . ILE A 1 88 ? -3.671 -6.629 -6.346 1.00 98.94 88 ILE A O 1
ATOM 643 N N . THR A 1 89 ? -1.735 -7.381 -7.191 1.00 99.00 89 THR A N 1
ATOM 644 C CA . THR A 1 89 ? -1.449 -8.360 -6.137 1.00 99.00 89 THR A CA 1
ATOM 645 C C . THR A 1 89 ? -0.071 -8.104 -5.544 1.00 99.00 89 THR A C 1
ATOM 647 O O . THR A 1 89 ? 0.925 -8.088 -6.261 1.00 99.00 89 THR A O 1
ATOM 650 N N . ILE A 1 90 ? 0.000 -7.946 -4.228 1.00 99.00 90 ILE A N 1
ATOM 651 C CA . ILE A 1 90 ? 1.233 -7.782 -3.459 1.00 99.00 90 ILE A CA 1
ATOM 652 C C . ILE A 1 90 ? 1.254 -8.877 -2.402 1.00 99.00 90 ILE A C 1
ATOM 654 O O . ILE A 1 90 ? 0.379 -8.939 -1.542 1.00 99.00 90 ILE A O 1
ATOM 658 N N . ASP A 1 91 ? 2.251 -9.747 -2.455 1.00 98.94 91 ASP A N 1
ATOM 659 C CA . ASP A 1 91 ? 2.366 -10.869 -1.536 1.00 98.94 91 ASP A CA 1
ATOM 660 C C . ASP A 1 91 ? 3.789 -11.002 -0.990 1.00 98.94 91 ASP A C 1
ATOM 662 O O . ASP A 1 91 ? 4.771 -10.761 -1.695 1.00 98.94 91 ASP A O 1
ATOM 666 N N . GLN A 1 92 ? 3.912 -11.379 0.284 1.00 98.88 92 GLN A N 1
ATOM 667 C CA . GLN A 1 92 ? 5.202 -11.661 0.929 1.00 98.88 92 GLN A CA 1
ATOM 668 C C . GLN A 1 92 ? 6.249 -10.547 0.755 1.00 98.88 92 GLN A C 1
ATOM 670 O O . GLN A 1 92 ? 7.439 -10.823 0.619 1.00 98.88 92 GLN A O 1
ATOM 675 N N . SER A 1 93 ? 5.819 -9.286 0.731 1.00 98.94 93 SER A N 1
ATOM 676 C CA . SER A 1 93 ? 6.690 -8.145 0.433 1.00 98.94 93 SER A CA 1
ATOM 677 C C . SER A 1 93 ? 6.856 -7.228 1.644 1.00 98.94 93 SER A C 1
ATOM 679 O O . SER A 1 93 ? 6.046 -7.239 2.570 1.00 98.94 93 SER A O 1
ATOM 681 N N . THR A 1 94 ? 7.943 -6.460 1.678 1.00 98.94 94 THR A N 1
ATOM 682 C CA . THR A 1 94 ? 8.274 -5.574 2.806 1.00 98.94 94 THR A CA 1
ATOM 683 C C . THR A 1 94 ? 8.417 -4.127 2.355 1.00 98.94 94 THR A C 1
ATOM 685 O O . THR A 1 94 ? 9.127 -3.841 1.394 1.00 98.94 94 THR A O 1
ATOM 688 N N . PHE A 1 95 ? 7.796 -3.222 3.102 1.00 98.94 95 PHE A N 1
ATOM 689 C CA . PHE A 1 95 ? 7.770 -1.783 2.888 1.00 98.94 95 PHE A CA 1
ATOM 690 C C . PHE A 1 95 ? 8.307 -1.087 4.143 1.00 98.94 95 PHE A C 1
ATOM 692 O O . PHE A 1 95 ? 7.662 -1.103 5.191 1.00 98.94 95 PHE A O 1
ATOM 699 N N . THR A 1 96 ? 9.500 -0.497 4.055 1.00 98.94 96 THR A N 1
ATOM 700 C CA . THR A 1 96 ? 10.220 0.022 5.228 1.00 98.94 96 THR A CA 1
ATOM 701 C C . THR A 1 96 ? 10.715 1.445 4.992 1.00 98.94 96 THR A C 1
ATOM 703 O O . THR A 1 96 ? 11.471 1.684 4.053 1.00 98.94 96 THR A O 1
ATOM 706 N N . ARG A 1 97 ? 10.404 2.390 5.889 1.00 98.81 97 ARG A N 1
ATOM 707 C CA . ARG A 1 97 ? 10.911 3.780 5.792 1.00 98.81 97 ARG A CA 1
ATOM 708 C C . ARG A 1 97 ? 10.577 4.461 4.464 1.00 98.81 97 ARG A C 1
ATOM 710 O O . ARG A 1 97 ? 11.428 5.131 3.874 1.00 98.81 97 ARG A O 1
ATOM 717 N N . LEU A 1 98 ? 9.346 4.251 4.013 1.00 98.75 98 LEU A N 1
ATOM 718 C CA . LEU A 1 98 ? 8.752 4.904 2.851 1.00 98.75 98 LEU A CA 1
ATOM 719 C C . LEU A 1 98 ? 7.869 6.076 3.280 1.00 98.75 98 LEU A C 1
ATOM 721 O O . LEU A 1 98 ? 7.489 6.163 4.450 1.00 98.75 98 LEU A O 1
ATOM 725 N N . GLY A 1 99 ? 7.512 6.930 2.330 1.00 98.00 99 GLY A N 1
ATOM 726 C CA . GLY A 1 99 ? 6.598 8.041 2.542 1.00 98.00 99 GLY A CA 1
ATOM 727 C C . GLY A 1 99 ? 7.285 9.338 2.961 1.00 98.00 99 GLY A C 1
ATOM 728 O O . GLY A 1 99 ? 8.416 9.359 3.451 1.00 98.00 99 GLY A O 1
ATOM 729 N N . ARG A 1 100 ? 6.562 10.439 2.756 1.00 96.06 100 ARG A N 1
ATOM 730 C CA . ARG A 1 100 ? 6.891 11.796 3.221 1.00 96.06 100 ARG A CA 1
ATOM 731 C C . ARG A 1 100 ? 5.630 12.659 3.240 1.00 96.06 100 ARG A C 1
ATOM 733 O O . ARG A 1 100 ? 4.713 12.396 2.474 1.00 96.06 100 ARG A O 1
ATOM 740 N N . CYS A 1 101 ? 5.604 13.706 4.058 1.00 94.31 101 CYS A N 1
ATOM 741 C CA . CYS A 1 101 ? 4.513 14.697 4.108 1.00 94.31 101 CYS A CA 1
ATOM 742 C C . CYS A 1 101 ? 5.034 16.133 4.320 1.00 94.31 101 CYS A C 1
ATOM 744 O O . CYS A 1 101 ? 4.382 16.974 4.926 1.00 94.31 101 CYS A O 1
ATOM 746 N N . ASP A 1 102 ? 6.248 16.420 3.853 1.00 91.25 102 ASP A N 1
ATOM 747 C CA . ASP A 1 102 ? 6.958 17.691 4.046 1.00 91.25 102 ASP A CA 1
ATOM 748 C C . ASP A 1 102 ? 7.000 18.548 2.760 1.00 91.25 102 ASP A C 1
ATOM 750 O O . ASP A 1 102 ? 6.252 18.309 1.822 1.00 91.25 102 ASP A O 1
ATOM 754 N N . ARG A 1 103 ? 7.854 19.577 2.676 1.00 89.12 103 ARG A N 1
ATOM 755 C CA . ARG A 1 103 ? 8.124 20.370 1.446 1.00 89.12 103 ARG A CA 1
ATOM 756 C C . ARG A 1 103 ? 6.920 21.063 0.771 1.00 89.12 103 ARG A C 1
ATOM 758 O O . ARG A 1 103 ? 7.085 21.602 -0.317 1.00 89.12 103 ARG A O 1
ATOM 765 N N . GLY A 1 104 ? 5.731 21.072 1.379 1.00 89.00 104 GLY A N 1
ATOM 766 C CA . GLY A 1 104 ? 4.520 21.657 0.782 1.00 89.00 104 GLY A CA 1
ATOM 767 C C . GLY A 1 104 ? 3.998 20.913 -0.457 1.00 89.00 104 GLY A C 1
ATOM 768 O O . GLY A 1 104 ? 3.207 21.470 -1.211 1.00 89.00 104 GLY A O 1
ATOM 769 N N . LEU A 1 105 ? 4.450 19.676 -0.681 1.00 92.81 105 LEU A N 1
ATOM 770 C CA . LEU A 1 105 ? 3.993 18.804 -1.766 1.00 92.81 105 LEU A CA 1
ATOM 771 C C . LEU A 1 105 ? 3.020 17.761 -1.211 1.00 92.81 105 LEU A C 1
ATOM 773 O O . LEU A 1 105 ? 3.094 17.433 -0.025 1.00 92.81 105 LEU A O 1
ATOM 777 N N . SER A 1 106 ? 2.194 17.161 -2.071 1.00 92.88 106 SER A N 1
ATOM 778 C CA . SER A 1 106 ? 1.354 16.015 -1.702 1.00 92.88 106 SER A CA 1
ATOM 779 C C . SER A 1 106 ? 2.164 14.940 -0.975 1.00 92.88 106 SER A C 1
ATOM 781 O O . SER A 1 106 ? 3.339 14.717 -1.293 1.00 92.88 106 SER A O 1
ATOM 783 N N . CYS A 1 107 ? 1.549 14.309 0.025 1.00 95.88 107 CYS A N 1
ATOM 784 C CA . CYS A 1 107 ? 2.183 13.216 0.747 1.00 95.88 107 CYS A CA 1
ATOM 785 C C . CYS A 1 107 ? 2.485 12.046 -0.188 1.00 95.88 107 CYS A C 1
ATOM 787 O O . CYS A 1 107 ? 1.707 11.757 -1.094 1.00 95.88 107 CYS A O 1
ATOM 789 N N . ALA A 1 108 ? 3.589 11.366 0.100 1.00 97.81 108 ALA A N 1
ATOM 790 C CA . ALA A 1 108 ? 3.933 10.085 -0.485 1.00 97.81 108 ALA A CA 1
ATOM 791 C C . ALA A 1 108 ? 3.669 8.948 0.514 1.00 97.81 108 ALA A C 1
ATOM 793 O O . ALA A 1 108 ? 3.644 9.180 1.730 1.00 97.81 108 ALA A O 1
ATOM 794 N N . HIS A 1 109 ? 3.453 7.733 0.023 1.00 98.44 109 HIS A N 1
ATOM 795 C CA . HIS A 1 109 ? 2.934 6.596 0.783 1.00 98.44 109 HIS A CA 1
ATOM 796 C C . HIS A 1 109 ? 3.819 5.343 0.629 1.00 98.44 109 HIS A C 1
ATOM 798 O O . HIS A 1 109 ? 4.854 5.353 -0.033 1.00 98.44 109 HIS A O 1
ATOM 804 N N . SER A 1 110 ? 3.473 4.230 1.290 1.00 98.69 110 SER A N 1
ATOM 805 C CA . SER A 1 110 ? 4.168 2.960 0.999 1.00 98.69 110 SER A CA 1
ATOM 806 C C . SER A 1 110 ? 3.581 2.282 -0.240 1.00 98.69 110 SER A C 1
ATOM 808 O O . SER A 1 110 ? 4.312 1.944 -1.170 1.00 98.69 110 SER A O 1
ATOM 810 N N . VAL A 1 111 ? 2.259 2.120 -0.275 1.00 98.94 111 VAL A N 1
ATOM 811 C CA . VAL A 1 111 ? 1.504 1.692 -1.456 1.00 98.94 111 VAL A CA 1
ATOM 812 C C . VAL A 1 111 ? 0.392 2.700 -1.690 1.00 98.94 111 VAL A C 1
ATOM 814 O O . VAL A 1 111 ? -0.463 2.873 -0.821 1.00 98.94 111 VAL A O 1
ATOM 817 N N . TYR A 1 112 ? 0.395 3.333 -2.860 1.00 98.81 112 TYR A N 1
ATOM 818 C CA . TYR A 1 112 ? -0.674 4.202 -3.322 1.00 98.81 112 TYR A CA 1
ATOM 819 C C . TYR A 1 112 ? -1.221 3.712 -4.661 1.00 98.81 112 TYR A C 1
ATOM 821 O O . TYR A 1 112 ? -0.556 3.809 -5.695 1.00 98.81 112 TYR A O 1
ATOM 829 N N . THR A 1 113 ? -2.448 3.194 -4.643 1.00 98.69 113 THR A N 1
ATOM 830 C CA . THR A 1 113 ? -3.163 2.849 -5.874 1.00 98.69 113 THR A CA 1
ATOM 831 C C . THR A 1 113 ? -4.214 3.899 -6.216 1.00 98.69 113 THR A C 1
ATOM 833 O O . THR A 1 113 ? -4.998 4.304 -5.351 1.00 98.69 113 THR A O 1
ATOM 836 N N . GLY A 1 114 ? -4.259 4.277 -7.492 1.00 98.62 114 GLY A N 1
ATOM 837 C CA . GLY A 1 114 ? -5.447 4.838 -8.131 1.00 98.62 114 GLY A CA 1
ATOM 838 C C . GLY A 1 114 ? -6.584 3.814 -8.220 1.00 98.62 114 GLY A C 1
ATOM 839 O O . GLY A 1 114 ? -6.551 2.768 -7.553 1.00 98.62 114 GLY A O 1
ATOM 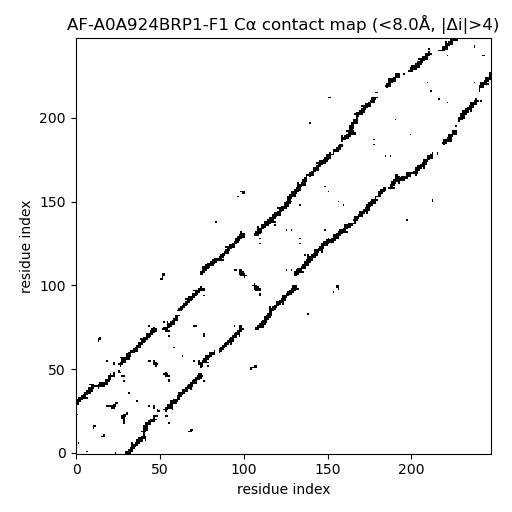840 N N . ASP A 1 115 ? -7.602 4.129 -9.016 1.00 98.62 115 ASP A N 1
ATOM 841 C CA . ASP A 1 115 ? -8.768 3.268 -9.210 1.00 98.62 115 ASP A CA 1
ATOM 842 C C . ASP A 1 115 ? -8.395 2.023 -10.024 1.00 98.62 115 ASP A C 1
ATOM 844 O O . ASP A 1 115 ? -8.002 2.104 -11.184 1.00 98.62 115 ASP A O 1
ATOM 848 N N . TYR A 1 116 ? -8.485 0.860 -9.389 1.00 98.81 116 TYR A N 1
ATOM 849 C CA . TYR A 1 116 ? -8.225 -0.465 -9.955 1.00 98.81 116 TYR A CA 1
ATOM 850 C C . TYR A 1 116 ? -9.383 -1.393 -9.580 1.00 98.81 116 TYR A C 1
ATOM 852 O O . TYR A 1 116 ? -10.029 -1.218 -8.545 1.00 98.81 116 TYR A O 1
ATOM 860 N N . ALA A 1 117 ? -9.614 -2.447 -10.366 1.00 98.75 117 ALA A N 1
ATOM 861 C CA . ALA A 1 117 ? -10.702 -3.390 -10.098 1.00 98.75 117 ALA A CA 1
ATOM 862 C C . ALA A 1 117 ? -10.548 -4.106 -8.747 1.00 98.75 117 ALA A C 1
ATOM 864 O O . ALA A 1 117 ? -11.547 -4.492 -8.125 1.00 98.75 117 ALA A O 1
ATOM 865 N N . MET A 1 118 ? -9.298 -4.369 -8.347 1.00 98.88 118 MET A N 1
ATOM 866 C CA . MET A 1 118 ? -8.962 -5.008 -7.080 1.00 98.88 118 MET A CA 1
ATOM 867 C C . MET A 1 118 ? -7.503 -4.785 -6.676 1.00 98.88 118 MET A C 1
ATOM 869 O O . MET A 1 118 ? -6.594 -4.993 -7.481 1.00 98.88 118 MET A O 1
ATOM 873 N N . LEU A 1 119 ? -7.288 -4.480 -5.396 1.00 98.94 119 LEU A N 1
ATOM 874 C CA . LEU A 1 119 ? -5.992 -4.579 -4.728 1.00 98.94 119 LEU A CA 1
ATOM 875 C C . LEU A 1 119 ? -5.996 -5.754 -3.740 1.00 98.94 119 LEU A C 1
ATOM 877 O O . LEU A 1 119 ? -6.803 -5.804 -2.813 1.00 98.94 119 LEU A O 1
ATOM 881 N N . THR A 1 120 ? -5.053 -6.678 -3.897 1.00 99.00 120 THR A N 1
ATOM 882 C CA . THR A 1 120 ? -4.782 -7.755 -2.937 1.00 99.00 120 THR A CA 1
ATOM 883 C C . THR A 1 120 ? -3.429 -7.525 -2.275 1.00 99.00 120 THR A C 1
ATOM 885 O O . THR A 1 120 ? -2.424 -7.410 -2.970 1.00 99.00 120 THR A O 1
ATOM 888 N N . VAL A 1 121 ? -3.390 -7.489 -0.943 1.00 99.00 121 VAL A N 1
ATOM 889 C CA . VAL A 1 121 ? -2.163 -7.395 -0.141 1.00 99.00 121 VAL A CA 1
ATOM 890 C C . VAL A 1 121 ? -2.165 -8.513 0.891 1.00 99.00 121 VAL A C 1
ATOM 892 O O . VAL A 1 121 ? -2.998 -8.522 1.796 1.00 99.00 121 VAL A O 1
ATOM 895 N N . THR A 1 122 ? -1.235 -9.455 0.775 1.00 98.94 122 THR A N 1
ATOM 896 C CA . THR A 1 122 ? -1.159 -10.614 1.671 1.00 98.94 122 THR A CA 1
ATOM 897 C C . THR A 1 122 ? 0.237 -10.811 2.236 1.00 98.94 122 THR A C 1
ATOM 899 O O . THR A 1 122 ? 1.237 -10.549 1.565 1.00 98.94 122 THR A O 1
ATOM 902 N N . ARG A 1 123 ? 0.327 -11.294 3.483 1.00 98.88 123 ARG A N 1
ATOM 903 C CA . ARG A 1 123 ? 1.593 -11.740 4.105 1.00 98.88 123 ARG A CA 1
ATOM 904 C C . ARG A 1 123 ? 2.722 -10.711 4.020 1.00 98.88 123 ARG A C 1
ATOM 906 O O . ARG A 1 123 ? 3.890 -11.076 3.909 1.00 98.88 123 ARG A O 1
ATOM 913 N N . SER A 1 124 ? 2.368 -9.431 4.012 1.00 98.94 124 SER A N 1
ATOM 914 C CA . SER A 1 124 ? 3.298 -8.332 3.777 1.00 98.94 124 SER A CA 1
ATOM 915 C C . SER A 1 124 ? 3.580 -7.574 5.070 1.00 98.94 124 SER A C 1
ATOM 917 O O . SER A 1 124 ? 2.812 -7.635 6.030 1.00 98.94 124 SER A O 1
ATOM 919 N N . ARG A 1 125 ? 4.710 -6.874 5.112 1.00 98.94 125 ARG A N 1
ATOM 920 C CA . ARG A 1 125 ? 5.144 -6.097 6.276 1.00 98.94 125 ARG A CA 1
ATOM 921 C C . ARG A 1 125 ? 5.312 -4.639 5.896 1.00 98.94 125 ARG A C 1
ATOM 923 O O . ARG A 1 125 ? 6.048 -4.328 4.966 1.00 98.94 125 ARG A O 1
ATOM 930 N N . PHE A 1 126 ? 4.689 -3.766 6.665 1.00 98.94 126 PHE A N 1
ATOM 931 C CA . PHE A 1 126 ? 4.782 -2.320 6.565 1.00 98.94 126 PHE A CA 1
ATOM 932 C C . PHE A 1 126 ? 5.354 -1.786 7.869 1.00 98.94 126 PHE A 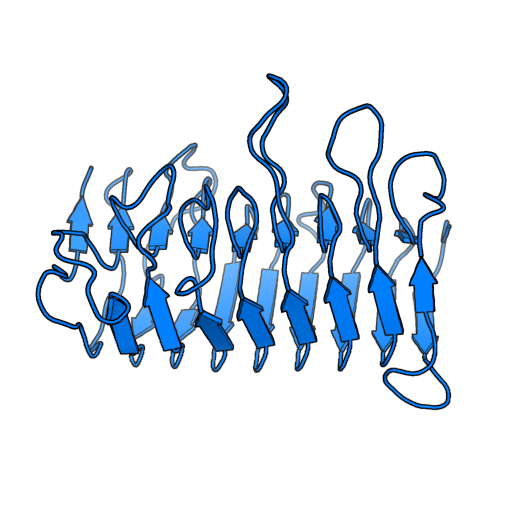C 1
ATOM 934 O O . PHE A 1 126 ? 4.846 -2.124 8.939 1.00 98.94 126 PHE A O 1
ATOM 941 N N . GLU A 1 127 ? 6.418 -0.989 7.811 1.00 98.81 127 GLU A N 1
ATOM 942 C CA . GLU A 1 127 ? 7.049 -0.516 9.038 1.00 98.81 127 GLU A CA 1
ATOM 943 C C . GLU A 1 127 ? 7.847 0.777 8.919 1.00 98.81 127 GLU A C 1
ATOM 945 O O . GLU A 1 127 ? 8.406 1.115 7.868 1.00 98.81 127 GLU A O 1
ATOM 950 N N . ALA A 1 128 ? 7.976 1.446 10.066 1.00 98.56 128 ALA A N 1
ATOM 951 C CA . ALA A 1 128 ? 8.849 2.599 10.251 1.00 98.56 128 ALA A CA 1
ATOM 952 C C . ALA 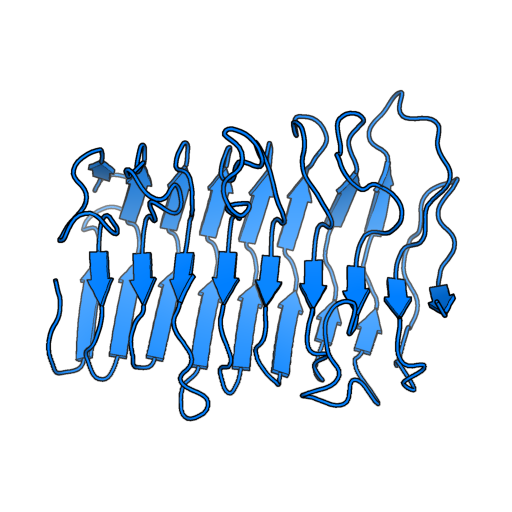A 1 128 ? 8.673 3.661 9.152 1.00 98.56 128 ALA A C 1
ATOM 954 O O . ALA A 1 128 ? 9.664 4.189 8.645 1.00 98.56 128 ALA A O 1
ATOM 955 N N . GLY A 1 129 ? 7.427 3.918 8.737 1.00 98.44 129 GLY A N 1
ATOM 956 C CA . GLY A 1 129 ? 7.100 4.903 7.709 1.00 98.44 129 GLY A CA 1
ATOM 957 C C . GLY A 1 129 ? 7.637 6.292 8.061 1.00 98.44 129 GLY A C 1
ATOM 958 O O . GLY A 1 129 ? 7.841 6.616 9.227 1.00 98.44 129 GLY A O 1
ATOM 959 N N . ARG A 1 130 ? 7.895 7.110 7.044 1.00 98.00 130 ARG A N 1
ATOM 960 C CA . ARG A 1 130 ? 8.444 8.474 7.164 1.00 98.00 130 ARG A CA 1
ATOM 961 C C . ARG A 1 130 ? 7.461 9.559 6.713 1.00 98.00 130 ARG A C 1
ATOM 963 O O . ARG A 1 130 ? 7.819 10.731 6.613 1.00 98.00 130 ARG A O 1
ATOM 970 N N . GLY A 1 131 ? 6.232 9.161 6.417 1.00 96.94 131 GLY A N 1
ATOM 971 C CA . GLY A 1 131 ? 5.136 10.040 6.059 1.00 96.94 131 GLY A CA 1
ATOM 972 C C . GLY A 1 131 ? 3.983 9.255 5.454 1.00 96.94 131 GLY A C 1
ATOM 973 O O . GLY A 1 131 ? 4.150 8.100 5.064 1.00 96.94 131 GLY A O 1
ATOM 974 N N . GLY A 1 132 ? 2.818 9.890 5.377 1.00 97.50 132 GLY A N 1
ATOM 975 C CA . GLY A 1 132 ? 1.664 9.369 4.655 1.00 97.50 132 GLY A CA 1
ATOM 976 C C . GLY A 1 132 ? 1.157 8.012 5.157 1.00 97.50 132 GLY A C 1
ATOM 977 O O . GLY A 1 132 ? 1.469 7.572 6.264 1.00 97.50 132 GLY A O 1
ATOM 978 N N . HIS A 1 133 ? 0.325 7.368 4.344 1.00 98.56 133 HIS A N 1
ATOM 979 C CA . HIS A 1 133 ? -0.290 6.081 4.644 1.00 98.56 133 HIS A CA 1
ATOM 980 C C . HIS A 1 133 ? 0.642 4.906 4.329 1.00 98.56 133 HIS A C 1
ATOM 982 O O . HIS A 1 133 ? 1.462 4.969 3.407 1.00 98.56 133 HIS A O 1
ATOM 988 N N . TYR A 1 134 ? 0.466 3.789 5.039 1.00 98.81 134 TYR A N 1
ATOM 989 C CA . TYR A 1 134 ? 1.092 2.532 4.618 1.00 98.81 134 TYR A CA 1
ATOM 990 C C . TYR A 1 134 ? 0.382 1.975 3.378 1.00 98.81 134 TYR A C 1
ATOM 992 O O . TYR A 1 134 ? 1.026 1.702 2.370 1.00 98.81 134 TYR A O 1
ATOM 1000 N N . VAL A 1 135 ? -0.946 1.886 3.394 1.00 98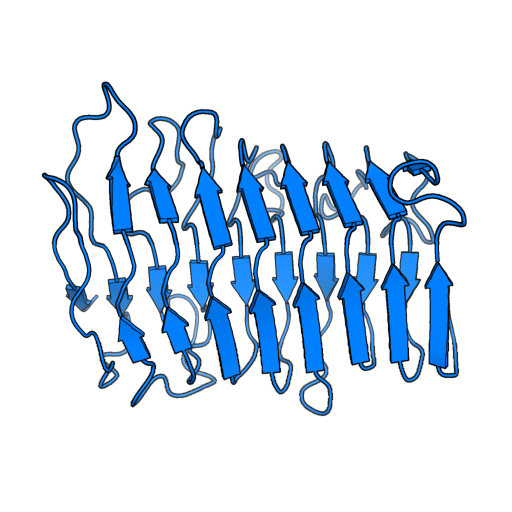.94 135 VAL A N 1
ATOM 1001 C CA . VAL A 1 135 ? -1.731 1.547 2.201 1.00 98.94 135 VAL A CA 1
ATOM 1002 C C . VAL A 1 135 ? -2.779 2.626 1.980 1.00 98.94 135 VAL A C 1
ATOM 1004 O O . VAL A 1 135 ? -3.672 2.776 2.804 1.00 98.94 135 VAL A O 1
ATOM 1007 N N . LYS A 1 136 ? -2.685 3.354 0.867 1.00 98.88 136 LYS A N 1
ATOM 1008 C CA . LYS A 1 136 ? -3.749 4.212 0.338 1.00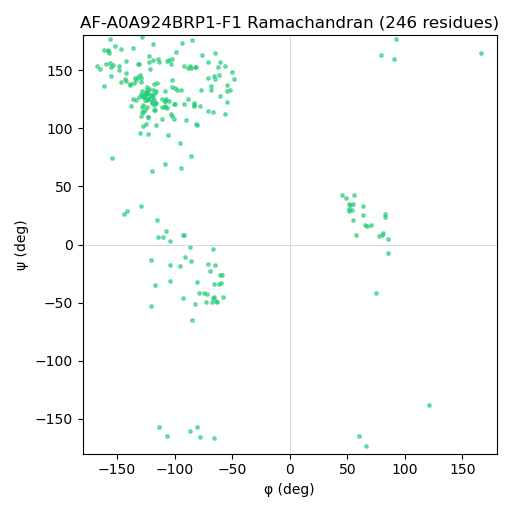 98.88 136 LYS A CA 1
ATOM 1009 C C . LYS A 1 136 ? -4.275 3.583 -0.946 1.00 98.88 136 LYS A C 1
ATOM 1011 O O . LYS A 1 136 ? -3.512 3.418 -1.895 1.00 98.88 136 LYS A O 1
ATOM 1016 N N . SER A 1 137 ? -5.547 3.208 -0.998 1.00 98.81 137 SER A N 1
ATOM 1017 C CA . SER A 1 137 ? -6.099 2.530 -2.174 1.00 98.81 137 SER A CA 1
ATOM 1018 C C . SER A 1 137 ? -7.428 3.112 -2.613 1.00 98.81 137 SER A C 1
ATOM 1020 O O . SER A 1 137 ? -8.388 3.134 -1.850 1.00 98.81 137 SER A O 1
ATOM 1022 N N . ARG A 1 138 ? -7.485 3.531 -3.877 1.00 98.81 138 ARG A N 1
ATOM 1023 C CA . ARG A 1 138 ? -8.723 3.911 -4.567 1.00 98.81 138 ARG A CA 1
ATOM 1024 C C . ARG A 1 138 ? -9.365 2.750 -5.333 1.00 98.81 138 ARG A C 1
ATOM 1026 O O . ARG A 1 138 ? -10.316 2.968 -6.066 1.00 98.81 138 ARG A O 1
ATOM 1033 N N . ALA A 1 139 ? -8.865 1.522 -5.171 1.00 98.81 139 ALA A N 1
ATOM 1034 C CA . ALA A 1 139 ? -9.424 0.358 -5.846 1.00 98.81 139 ALA A CA 1
ATOM 1035 C C . ALA A 1 139 ? -10.827 0.023 -5.316 1.00 98.81 139 ALA A C 1
ATOM 1037 O O . ALA A 1 139 ? -11.025 -0.054 -4.104 1.00 98.81 139 ALA A O 1
ATOM 1038 N N . GLY A 1 140 ? -11.775 -0.283 -6.206 1.00 98.62 140 GLY A N 1
ATOM 1039 C CA . GLY A 1 140 ? -13.160 -0.579 -5.807 1.00 98.62 140 GLY A CA 1
ATOM 1040 C C . GLY A 1 140 ? -13.333 -1.849 -4.963 1.00 98.62 140 GLY A C 1
ATOM 1041 O O . GLY A 1 140 ? -14.352 -2.028 -4.284 1.00 98.62 140 GLY A O 1
ATOM 1042 N N . ARG A 1 141 ? -12.329 -2.737 -4.968 1.00 98.94 141 ARG A N 1
ATOM 1043 C CA . ARG A 1 141 ? -12.251 -3.910 -4.086 1.00 98.94 141 ARG A CA 1
ATOM 1044 C C . ARG A 1 141 ? -10.881 -4.048 -3.450 1.00 98.94 141 ARG A C 1
ATOM 1046 O O . ARG A 1 141 ? -9.859 -3.903 -4.119 1.00 98.94 141 ARG A O 1
ATOM 1053 N N . VAL A 1 142 ? -10.869 -4.458 -2.187 1.00 98.94 142 VAL A N 1
ATOM 1054 C CA . VAL A 1 142 ? -9.636 -4.755 -1.455 1.00 98.94 142 VAL A CA 1
ATOM 1055 C C . VAL A 1 142 ? -9.671 -6.124 -0.781 1.00 98.94 142 VAL A C 1
ATOM 1057 O O . VAL A 1 142 ? -10.688 -6.558 -0.245 1.00 98.94 142 VAL A O 1
ATOM 1060 N N . ALA A 1 143 ? -8.531 -6.806 -0.769 1.00 98.94 143 ALA A N 1
ATOM 1061 C CA . ALA A 1 143 ? -8.273 -7.955 0.089 1.00 98.94 143 ALA A CA 1
ATOM 1062 C C . ALA A 1 143 ? -6.931 -7.751 0.791 1.00 98.94 143 ALA A C 1
ATOM 1064 O O . ALA A 1 143 ? -5.882 -8.039 0.224 1.00 98.94 143 ALA A O 1
ATOM 1065 N N . ILE A 1 144 ? -6.964 -7.229 2.017 1.00 98.94 144 ILE A N 1
ATOM 1066 C CA . ILE A 1 144 ? -5.766 -6.956 2.818 1.00 98.94 144 ILE A CA 1
ATOM 1067 C C . ILE A 1 144 ? -5.749 -7.934 3.987 1.00 98.94 144 ILE A C 1
ATOM 1069 O O . ILE A 1 144 ? -6.571 -7.825 4.906 1.00 98.94 144 ILE A O 1
ATOM 1073 N N . SER A 1 145 ? -4.850 -8.916 3.956 1.00 98.94 145 SER A N 1
ATOM 1074 C CA . SER A 1 145 ? -4.818 -9.935 4.999 1.00 98.94 145 SER A CA 1
ATOM 1075 C C . SER A 1 145 ? -3.447 -10.402 5.433 1.00 98.94 145 SER A C 1
ATOM 1077 O O . SER A 1 145 ? -2.457 -10.314 4.702 1.00 98.94 145 SER A O 1
ATOM 1079 N N . ASP A 1 146 ? -3.418 -10.949 6.647 1.00 98.88 146 ASP A N 1
ATOM 1080 C CA . ASP A 1 146 ? -2.275 -11.679 7.193 1.00 98.88 146 ASP A CA 1
ATOM 1081 C C . ASP A 1 146 ? -0.975 -10.848 7.140 1.00 98.88 146 ASP A C 1
ATOM 1083 O O . ASP A 1 146 ? 0.117 -11.386 6.972 1.00 98.88 146 ASP A O 1
ATOM 1087 N N . SER A 1 147 ? -1.108 -9.519 7.221 1.00 98.94 147 SER A N 1
ATOM 1088 C CA . SER A 1 147 ? -0.031 -8.538 7.073 1.00 98.94 147 SER A CA 1
ATOM 1089 C C . SER A 1 147 ? 0.208 -7.782 8.381 1.00 98.94 147 SER A C 1
ATOM 1091 O O . SER A 1 147 ? -0.658 -7.732 9.258 1.00 98.94 147 SER A O 1
ATOM 1093 N N . SER A 1 148 ? 1.391 -7.186 8.529 1.00 98.94 148 SER A N 1
ATOM 1094 C CA . SER A 1 148 ? 1.744 -6.378 9.698 1.00 98.94 148 SER A CA 1
ATOM 1095 C C . SER A 1 148 ? 1.973 -4.915 9.341 1.00 98.94 148 SER A C 1
ATOM 1097 O O . SER A 1 148 ? 2.603 -4.597 8.335 1.00 98.94 148 SER A O 1
ATOM 1099 N N . PHE A 1 149 ? 1.474 -4.033 10.201 1.00 98.94 149 PHE A N 1
ATOM 1100 C CA . PHE A 1 149 ? 1.636 -2.586 10.143 1.00 98.94 149 PHE A CA 1
ATOM 1101 C C . PHE A 1 149 ? 2.258 -2.130 11.463 1.00 98.94 149 PHE A C 1
ATOM 1103 O O . PHE A 1 149 ? 1.563 -1.965 12.469 1.00 98.94 149 PHE A O 1
ATOM 1110 N N . ASP A 1 150 ? 3.581 -1.991 11.476 1.00 98.75 150 ASP A N 1
ATOM 1111 C CA . ASP A 1 150 ? 4.352 -1.604 12.654 1.00 98.75 150 ASP A CA 1
ATOM 1112 C C . ASP A 1 150 ? 4.834 -0.156 12.550 1.00 98.75 150 ASP A C 1
ATOM 1114 O O . ASP A 1 150 ? 5.895 0.168 12.008 1.00 98.75 150 ASP A O 1
ATOM 1118 N N . ASP A 1 151 ? 4.033 0.730 13.122 1.00 98.44 151 ASP A N 1
ATOM 1119 C CA . ASP A 1 151 ? 4.294 2.157 13.169 1.00 98.44 151 ASP A CA 1
ATOM 1120 C C . ASP A 1 151 ? 5.050 2.573 14.437 1.00 98.44 151 ASP A C 1
ATOM 1122 O O . ASP A 1 151 ? 5.228 3.761 14.680 1.00 98.44 151 ASP A O 1
ATOM 1126 N N . SER A 1 152 ? 5.529 1.628 15.259 1.00 98.19 152 SER A N 1
ATOM 1127 C CA . SER A 1 152 ? 6.221 1.939 16.522 1.00 98.19 152 SER A CA 1
ATOM 1128 C C . SER A 1 152 ? 7.470 2.811 16.342 1.00 98.19 152 SER A C 1
ATOM 1130 O O . SER A 1 152 ? 7.842 3.549 17.253 1.00 98.19 152 SER A O 1
ATOM 1132 N N . LYS A 1 153 ? 8.096 2.743 15.161 1.00 98.31 153 LYS A N 1
ATOM 1133 C CA . LYS A 1 153 ? 9.216 3.594 14.720 1.00 98.31 153 LYS A CA 1
ATOM 1134 C C . LYS A 1 153 ? 8.849 4.478 13.522 1.00 98.31 153 LYS A C 1
ATOM 1136 O O . LYS A 1 153 ? 9.730 4.857 12.753 1.00 98.31 153 LYS A O 1
ATOM 1141 N N . GLY A 1 154 ? 7.557 4.708 13.306 1.00 97.94 154 GLY A N 1
ATOM 1142 C CA . GLY A 1 154 ? 7.068 5.633 12.293 1.00 97.94 154 GLY A CA 1
ATOM 1143 C C . GLY A 1 154 ? 7.350 7.083 12.676 1.00 97.94 154 GLY A C 1
ATOM 1144 O O . GLY A 1 154 ? 7.521 7.397 13.854 1.00 97.94 154 GLY A O 1
ATOM 1145 N N . HIS A 1 155 ? 7.397 7.944 11.665 1.00 97.31 155 HIS A N 1
ATOM 1146 C CA . HIS A 1 155 ? 7.573 9.385 11.785 1.00 97.31 155 HIS A CA 1
ATOM 1147 C C . HIS A 1 155 ? 6.606 10.104 10.849 1.00 97.31 155 HIS A C 1
ATOM 1149 O O . HIS A 1 155 ? 6.611 9.830 9.647 1.00 97.31 155 HIS A O 1
ATOM 1155 N N . VAL A 1 156 ? 5.797 11.024 11.385 1.00 95.69 156 VAL A N 1
ATOM 1156 C CA . VAL A 1 156 ? 4.836 11.847 10.625 1.00 95.69 156 VAL A CA 1
ATOM 1157 C C . VAL A 1 156 ? 3.923 11.006 9.709 1.00 95.69 156 VAL A C 1
ATOM 1159 O O . VAL A 1 156 ? 3.474 11.452 8.656 1.00 95.69 156 VAL A O 1
ATOM 1162 N N . THR A 1 157 ? 3.650 9.752 10.080 1.00 97.56 157 THR A N 1
ATOM 1163 C CA . THR A 1 157 ? 2.786 8.859 9.294 1.00 97.56 157 THR A CA 1
ATOM 1164 C C . THR A 1 157 ? 1.313 9.220 9.484 1.00 97.56 157 THR A C 1
ATOM 1166 O O . THR A 1 157 ? 0.927 9.895 10.439 1.00 97.56 157 THR A O 1
ATOM 1169 N N . ASN A 1 158 ? 0.461 8.745 8.585 1.00 97.06 158 ASN A N 1
ATOM 1170 C CA . ASN A 1 158 ? -0.984 8.967 8.593 1.00 97.06 158 ASN A CA 1
ATOM 1171 C C . ASN A 1 158 ? -1.711 7.621 8.844 1.00 97.06 158 ASN A C 1
ATOM 1173 O O . ASN A 1 158 ? -1.114 6.718 9.442 1.00 97.06 158 ASN A O 1
ATOM 1177 N N . TYR A 1 159 ? -2.978 7.452 8.460 1.00 98.12 159 TYR A N 1
ATOM 1178 C CA . TYR A 1 159 ? -3.711 6.184 8.624 1.00 98.12 159 TYR A CA 1
ATOM 1179 C C . TYR A 1 159 ? -2.930 4.968 8.095 1.00 98.12 159 TYR A C 1
ATOM 1181 O O . TYR A 1 159 ? -2.148 5.059 7.146 1.00 98.12 159 TYR A O 1
ATOM 1189 N N . MET A 1 160 ? -3.119 3.803 8.716 1.00 98.62 160 MET A N 1
ATOM 1190 C CA . MET A 1 160 ? -2.414 2.596 8.272 1.00 98.62 160 MET A CA 1
ATOM 1191 C C . MET A 1 160 ? -3.010 2.052 6.980 1.00 98.62 160 MET A C 1
ATOM 1193 O O . MET A 1 160 ? -2.271 1.680 6.070 1.00 98.62 160 MET A O 1
ATOM 1197 N N . ILE A 1 161 ? -4.339 2.056 6.902 1.00 98.94 161 ILE A N 1
ATOM 1198 C CA . ILE A 1 161 ? -5.086 1.775 5.683 1.00 98.94 161 ILE A CA 1
ATOM 1199 C C . ILE A 1 161 ? -6.023 2.957 5.446 1.00 98.94 161 ILE A C 1
ATOM 1201 O O . ILE A 1 161 ? -6.817 3.310 6.313 1.00 98.94 161 ILE A O 1
ATOM 1205 N N . ASP A 1 162 ? -5.921 3.554 4.271 1.00 98.88 162 ASP A N 1
ATOM 1206 C CA . ASP A 1 162 ? -6.807 4.597 3.779 1.00 98.88 162 ASP A CA 1
ATOM 1207 C C . ASP A 1 162 ? -7.501 4.082 2.513 1.00 98.88 162 ASP A C 1
ATOM 1209 O O . ASP A 1 162 ? -6.846 3.719 1.531 1.00 98.88 162 ASP A O 1
ATOM 1213 N N . LEU A 1 163 ? -8.830 4.019 2.558 1.00 98.88 163 LEU A N 1
ATOM 1214 C CA . LEU A 1 163 ? -9.708 3.731 1.426 1.00 98.88 163 LEU A CA 1
ATOM 1215 C C . LEU A 1 163 ? -10.423 5.035 1.052 1.00 98.88 163 LEU A C 1
ATOM 1217 O O . LEU A 1 163 ? -11.624 5.168 1.305 1.00 98.88 163 LEU A O 1
ATOM 1221 N N . PRO A 1 164 ? -9.702 6.033 0.506 1.00 98.75 164 PRO A N 1
ATOM 1222 C CA . PRO A 1 164 ? -10.175 7.414 0.407 1.00 98.75 164 PRO A CA 1
ATOM 1223 C C . PRO A 1 164 ? -11.456 7.566 -0.415 1.00 98.75 164 PRO A C 1
ATOM 1225 O O . PRO A 1 164 ? -12.203 8.509 -0.177 1.00 98.75 164 PRO A O 1
ATOM 1228 N N . ALA A 1 165 ? -11.709 6.651 -1.355 1.00 98.56 165 ALA A N 1
ATOM 1229 C CA . ALA A 1 165 ? -12.864 6.652 -2.251 1.00 98.56 165 ALA A CA 1
ATOM 1230 C C . ALA A 1 165 ? -13.957 5.630 -1.865 1.00 98.56 165 ALA A C 1
ATOM 1232 O O . ALA A 1 165 ? -14.944 5.485 -2.590 1.00 98.56 165 ALA A O 1
ATOM 1233 N N . GLY A 1 166 ? -13.767 4.916 -0.746 1.00 98.69 166 GLY A N 1
ATOM 1234 C CA . GLY A 1 166 ? -14.529 3.718 -0.383 1.00 98.69 166 GLY A CA 1
ATOM 1235 C C . GLY A 1 166 ? -14.045 2.462 -1.118 1.00 98.69 166 GLY A C 1
ATOM 1236 O O . GLY A 1 166 ? -13.308 2.552 -2.099 1.00 98.69 166 GLY A O 1
ATOM 1237 N N . ALA A 1 167 ? -14.420 1.281 -0.614 1.00 98.69 167 ALA A N 1
ATOM 1238 C CA . ALA A 1 167 ? -14.201 -0.008 -1.279 1.00 98.69 167 ALA A CA 1
ATOM 1239 C C . ALA A 1 167 ? -15.013 -1.126 -0.609 1.00 98.69 167 ALA A C 1
ATOM 1241 O O . ALA A 1 167 ? -15.226 -1.117 0.604 1.00 98.69 167 ALA A O 1
ATOM 1242 N N . THR A 1 168 ? -15.356 -2.167 -1.369 1.00 98.81 168 THR A N 1
ATOM 1243 C CA . THR A 1 168 ? -15.831 -3.445 -0.800 1.00 98.81 168 THR A CA 1
ATOM 1244 C C . THR A 1 168 ? -14.678 -4.440 -0.609 1.00 98.81 168 THR A C 1
ATOM 1246 O O . THR A 1 168 ? -13.548 -4.207 -1.041 1.00 98.81 168 THR A O 1
ATOM 1249 N N . GLY A 1 169 ? -14.943 -5.585 0.029 1.00 98.75 169 GLY A N 1
ATOM 1250 C CA . GLY A 1 169 ? -13.979 -6.684 0.153 1.00 98.75 169 GLY A CA 1
ATOM 1251 C C . GLY A 1 169 ? -13.650 -7.042 1.600 1.00 98.75 169 GLY A C 1
ATOM 1252 O O . GLY A 1 169 ? -14.557 -7.130 2.428 1.00 98.75 169 GLY A O 1
ATOM 1253 N N . THR A 1 170 ? -12.376 -7.304 1.907 1.00 98.94 170 THR A N 1
ATOM 1254 C CA . THR A 1 170 ? -11.955 -7.822 3.220 1.00 98.94 170 THR A CA 1
ATOM 1255 C C . THR A 1 170 ? -10.678 -7.179 3.760 1.00 98.94 170 THR A C 1
ATOM 1257 O O . THR A 1 170 ? -9.675 -7.103 3.049 1.00 98.94 170 THR A O 1
ATOM 1260 N N . ILE A 1 171 ? -10.673 -6.860 5.056 1.00 98.94 171 ILE A N 1
ATOM 1261 C CA . ILE A 1 171 ? -9.479 -6.536 5.849 1.00 98.94 171 ILE A CA 1
ATOM 1262 C C . ILE A 1 171 ? -9.443 -7.480 7.056 1.00 98.94 171 ILE A C 1
ATOM 1264 O O . ILE A 1 171 ? -10.217 -7.321 8.006 1.00 98.94 171 ILE A O 1
ATOM 1268 N N . ARG A 1 172 ? -8.580 -8.501 7.023 1.00 98.88 172 ARG A N 1
ATOM 1269 C CA . ARG A 1 172 ? -8.634 -9.594 8.010 1.00 98.88 172 ARG A CA 1
ATOM 1270 C C . ARG A 1 172 ? -7.282 -10.126 8.465 1.00 98.88 172 ARG A C 1
ATOM 1272 O O . ARG A 1 172 ? -6.355 -10.223 7.673 1.00 98.88 172 ARG A O 1
ATOM 1279 N N . GLY A 1 173 ? -7.195 -10.573 9.716 1.00 98.88 173 GLY A N 1
ATOM 1280 C CA . GLY A 1 173 ? -5.996 -11.261 10.214 1.00 98.88 173 GLY A CA 1
ATOM 1281 C C . GLY A 1 173 ? -4.743 -10.384 10.271 1.00 98.88 173 GLY A C 1
ATOM 1282 O O . GLY A 1 173 ? -3.638 -10.915 10.314 1.00 98.88 173 GLY A O 1
ATOM 1283 N N . ASN A 1 174 ? -4.886 -9.057 10.213 1.00 98.94 174 ASN A N 1
ATOM 1284 C CA . ASN A 1 174 ? -3.747 -8.147 10.222 1.00 98.94 174 ASN A CA 1
ATOM 1285 C C . ASN A 1 174 ? -3.348 -7.769 11.648 1.00 98.94 174 ASN A C 1
ATOM 1287 O O . ASN A 1 174 ? -4.180 -7.710 12.558 1.00 98.94 174 ASN A O 1
ATOM 1291 N N . TRP A 1 175 ? -2.068 -7.457 11.810 1.00 98.94 175 TRP A N 1
ATOM 1292 C CA . TRP A 1 175 ? -1.488 -6.967 13.052 1.00 98.94 175 TRP A CA 1
ATOM 1293 C C . TRP A 1 175 ? -1.138 -5.489 12.922 1.00 98.94 175 TRP A C 1
ATOM 1295 O O . TRP A 1 175 ? -0.291 -5.124 12.107 1.00 98.94 175 TRP A O 1
ATOM 1305 N N . PHE A 1 176 ? -1.740 -4.642 13.749 1.00 98.94 176 PHE A N 1
ATOM 1306 C CA . PHE A 1 176 ? -1.521 -3.202 13.741 1.00 98.94 176 PHE A CA 1
ATOM 1307 C C . PHE A 1 176 ? -0.894 -2.725 15.055 1.00 98.94 176 PHE A C 1
ATOM 1309 O O . PHE A 1 176 ? -1.373 -3.038 16.149 1.00 98.94 176 PHE A O 1
ATOM 1316 N N . VAL A 1 177 ? 0.158 -1.916 14.950 1.00 98.69 177 VAL A N 1
ATOM 1317 C CA . VAL A 1 177 ? 0.790 -1.220 16.077 1.00 98.69 177 VAL A CA 1
ATOM 1318 C C . VAL A 1 177 ? 0.922 0.249 15.718 1.00 98.69 177 VAL A C 1
ATOM 1320 O O . VAL A 1 177 ? 1.714 0.595 14.849 1.00 98.69 177 VAL A O 1
ATOM 1323 N N . GLN A 1 178 ? 0.152 1.119 16.373 1.00 98.44 178 GLN A N 1
ATOM 1324 C CA . GLN A 1 178 ? 0.199 2.561 16.119 1.00 98.44 178 GLN A CA 1
ATOM 1325 C C . GLN A 1 178 ? 1.251 3.241 16.996 1.00 98.44 178 GLN A C 1
ATOM 1327 O O . GLN A 1 178 ? 1.220 3.109 18.221 1.00 98.44 178 GLN A O 1
ATOM 1332 N N . GLY A 1 179 ? 2.170 3.974 16.365 1.00 98.00 179 GLY A N 1
ATOM 1333 C CA . GLY A 1 179 ? 3.239 4.701 17.039 1.00 98.00 179 GLY A CA 1
ATOM 1334 C C . GLY A 1 179 ? 2.842 6.085 17.535 1.00 98.00 179 GLY A C 1
ATOM 1335 O O . GLY A 1 179 ? 1.735 6.579 17.306 1.00 98.00 179 GLY A O 1
ATOM 1336 N N . GLN A 1 180 ? 3.784 6.722 18.231 1.00 97.75 180 GLN A N 1
ATOM 1337 C CA . GLN A 1 180 ? 3.595 8.051 18.809 1.00 97.75 180 GLN A CA 1
ATOM 1338 C C . GLN A 1 180 ? 3.560 9.155 17.739 1.00 97.75 180 GLN A C 1
ATOM 1340 O O . GLN A 1 180 ? 2.744 10.071 17.838 1.00 97.75 180 GLN A O 1
ATOM 1345 N N . ASP A 1 181 ? 4.444 9.089 16.748 1.00 97.25 181 ASP A N 1
ATOM 1346 C CA . ASP A 1 181 ? 4.715 10.176 15.806 1.00 97.25 181 ASP A CA 1
ATOM 1347 C C . ASP A 1 181 ? 3.896 10.005 14.518 1.00 97.25 181 ASP A C 1
ATOM 1349 O O . ASP A 1 181 ? 4.327 9.384 13.545 1.00 97.25 181 ASP A O 1
ATOM 1353 N N . LYS A 1 182 ? 2.669 10.535 14.557 1.00 95.38 182 LYS A N 1
ATOM 1354 C CA . LYS A 1 182 ? 1.715 10.525 13.448 1.00 95.38 182 LYS A CA 1
ATOM 1355 C C . LYS A 1 182 ? 1.180 11.920 13.211 1.00 95.38 182 LYS A C 1
ATOM 1357 O O . LYS A 1 182 ? 0.816 12.606 14.165 1.00 95.38 182 LYS A O 1
ATOM 1362 N N . GLU A 1 183 ? 1.041 12.281 11.946 1.00 94.31 183 GLU A N 1
ATOM 1363 C CA . GLU A 1 183 ? 0.282 13.460 11.544 1.00 94.31 183 GLU A CA 1
ATOM 1364 C C . GLU A 1 183 ? -1.204 13.267 11.878 1.00 94.31 183 GLU A C 1
ATOM 1366 O O . GLU A 1 183 ? -1.833 14.126 12.491 1.00 94.31 183 GLU A O 1
ATOM 1371 N N . ASN A 1 184 ? -1.743 12.088 11.552 1.00 94.88 184 ASN A N 1
ATOM 1372 C CA . ASN A 1 184 ? -3.116 11.730 11.865 1.00 94.88 184 ASN A CA 1
ATOM 1373 C C . ASN A 1 184 ? -3.176 10.378 12.575 1.00 94.88 184 ASN A C 1
ATOM 1375 O O . ASN A 1 184 ? -2.860 9.327 12.017 1.00 94.88 184 ASN A O 1
ATOM 1379 N N . TYR A 1 185 ? -3.590 10.427 13.836 1.00 96.62 185 TYR A N 1
ATOM 1380 C CA . TYR A 1 185 ? -3.764 9.262 14.697 1.00 96.62 185 TYR A CA 1
ATOM 1381 C C . TYR A 1 185 ? -5.234 8.961 14.998 1.00 96.62 185 TYR A C 1
ATOM 1383 O O . TYR A 1 185 ? -5.520 8.100 15.828 1.00 96.62 185 TYR A O 1
ATOM 1391 N N . SER A 1 186 ? -6.171 9.672 14.367 1.00 97.25 186 SER A N 1
ATOM 1392 C CA . SER A 1 186 ? -7.589 9.632 14.741 1.00 97.25 186 SER A CA 1
ATOM 1393 C C . SER A 1 186 ? -8.269 8.299 14.426 1.00 97.25 186 SER A C 1
ATOM 1395 O O . SER A 1 186 ? -9.271 7.977 15.058 1.00 97.25 186 SER A O 1
ATOM 1397 N N . CYS A 1 187 ? -7.744 7.517 13.480 1.00 98.62 187 CYS A N 1
ATOM 1398 C CA . CYS A 1 187 ? -8.162 6.136 13.267 1.00 98.62 187 CYS A CA 1
ATOM 1399 C C . CYS A 1 187 ? -7.041 5.266 12.668 1.00 98.62 187 CYS A C 1
ATOM 1401 O O . CYS A 1 187 ? -5.978 5.774 12.308 1.00 98.62 187 CYS A O 1
ATOM 1403 N N . PHE A 1 188 ? -7.252 3.948 12.598 1.00 98.81 188 PHE A N 1
ATOM 1404 C CA . PHE A 1 188 ? -6.327 3.006 11.949 1.00 98.81 188 PHE A CA 1
ATOM 1405 C C . PHE A 1 188 ? -6.697 2.773 10.483 1.00 98.81 188 PHE A C 1
ATOM 1407 O O . PHE A 1 188 ? -5.812 2.789 9.623 1.00 98.81 188 PHE A O 1
ATOM 1414 N N . ILE A 1 189 ? -7.989 2.547 10.235 1.00 98.94 189 ILE A N 1
ATOM 1415 C CA . ILE A 1 189 ? -8.583 2.304 8.922 1.00 98.94 189 ILE A CA 1
ATOM 1416 C C . ILE A 1 189 ? -9.572 3.436 8.636 1.00 98.94 189 ILE A C 1
ATOM 1418 O O . ILE A 1 189 ? -10.579 3.560 9.338 1.00 98.94 189 ILE A O 1
ATOM 1422 N N . ALA A 1 190 ? -9.288 4.240 7.614 1.00 98.88 190 ALA A N 1
ATOM 1423 C CA . ALA A 1 190 ? -10.186 5.283 7.130 1.00 98.88 190 ALA A CA 1
ATOM 1424 C C . ALA A 1 190 ? -10.949 4.795 5.894 1.00 98.88 190 ALA A C 1
ATOM 1426 O O . ALA A 1 190 ? -10.360 4.207 4.985 1.00 98.88 190 ALA A O 1
ATOM 1427 N N . VAL A 1 191 ? -12.258 5.037 5.868 1.00 98.88 191 VAL A N 1
ATOM 1428 C CA . VAL A 1 191 ? -13.156 4.639 4.781 1.00 98.88 191 VAL A CA 1
ATOM 1429 C C . VAL A 1 191 ? -13.865 5.871 4.231 1.00 98.88 191 VAL A C 1
ATOM 1431 O O . VAL A 1 191 ? -14.486 6.622 4.985 1.00 98.88 191 VAL A O 1
ATOM 1434 N N . ALA A 1 192 ? -13.757 6.056 2.913 1.00 98.31 192 ALA A N 1
ATOM 1435 C CA . ALA A 1 192 ? -14.396 7.120 2.138 1.00 98.31 192 ALA A CA 1
ATOM 1436 C C . ALA A 1 192 ? -14.092 8.544 2.647 1.00 98.31 192 ALA A C 1
ATOM 1438 O O . ALA A 1 192 ? -14.938 9.434 2.596 1.00 98.31 192 ALA A O 1
ATOM 1439 N N . ALA A 1 193 ? -12.876 8.767 3.156 1.00 98.00 193 ALA A N 1
ATOM 1440 C CA . ALA A 1 193 ? -12.487 10.033 3.777 1.00 98.00 193 ALA A CA 1
ATOM 1441 C C . ALA A 1 193 ? -12.320 11.204 2.785 1.00 98.00 193 ALA A C 1
ATOM 1443 O O . ALA A 1 193 ? -12.292 12.358 3.212 1.00 98.00 193 ALA A O 1
ATOM 1444 N N . GLU A 1 194 ? -12.194 10.933 1.480 1.00 97.94 194 GLU A N 1
ATOM 1445 C CA . GLU A 1 194 ? -12.014 11.958 0.438 1.00 97.94 194 GLU A CA 1
ATOM 1446 C C . GLU A 1 194 ? -13.171 11.988 -0.572 1.00 97.94 194 GLU A C 1
ATOM 1448 O O . GLU A 1 194 ? -13.519 13.057 -1.072 1.00 97.94 194 GLU A O 1
ATOM 1453 N N . ALA A 1 195 ? -13.755 10.830 -0.893 1.00 96.81 195 ALA A N 1
ATOM 1454 C CA . ALA A 1 195 ? -14.840 10.682 -1.855 1.00 96.81 195 ALA A CA 1
ATOM 1455 C C . ALA A 1 195 ? -15.643 9.391 -1.608 1.00 96.81 195 ALA A C 1
ATOM 1457 O O . ALA A 1 195 ? -15.205 8.490 -0.896 1.00 96.81 195 ALA A O 1
ATOM 1458 N N . HIS A 1 196 ? -16.803 9.287 -2.259 1.00 96.69 196 HIS A N 1
ATOM 1459 C CA . HIS A 1 196 ? -17.650 8.088 -2.276 1.00 96.69 196 HIS A CA 1
ATOM 1460 C C . HIS A 1 196 ? -17.825 7.581 -3.710 1.00 96.69 196 HIS A C 1
ATOM 1462 O O . HIS A 1 196 ? -18.910 7.642 -4.281 1.00 96.69 196 HIS A O 1
ATOM 1468 N N . GLU A 1 197 ? -16.723 7.169 -4.336 1.00 97.88 197 GLU A N 1
ATOM 1469 C CA . GLU A 1 197 ? -16.737 6.637 -5.711 1.00 97.88 197 GLU A CA 1
ATOM 1470 C C . GLU A 1 197 ? -17.181 5.168 -5.716 1.00 97.88 197 GLU A C 1
ATOM 1472 O O . GLU A 1 197 ? -17.872 4.728 -6.636 1.00 97.88 197 GLU A O 1
ATOM 1477 N N . HIS A 1 198 ? -16.853 4.434 -4.647 1.00 98.12 198 HIS A N 1
ATOM 1478 C CA . HIS A 1 198 ? -17.238 3.044 -4.439 1.00 98.12 198 HIS A CA 1
ATOM 1479 C C . HIS A 1 198 ? -17.990 2.891 -3.117 1.00 98.12 198 HIS A C 1
ATOM 1481 O O . HIS A 1 198 ? -17.566 3.396 -2.078 1.00 98.12 198 HIS A O 1
ATOM 1487 N N . SER A 1 199 ? -19.087 2.132 -3.133 1.00 97.81 199 SER A N 1
ATOM 1488 C CA . SER A 1 199 ? -19.750 1.741 -1.887 1.00 97.81 199 SER A CA 1
ATOM 1489 C C . SER A 1 199 ? -18.844 0.825 -1.064 1.00 97.81 199 SER A C 1
ATOM 1491 O O . SER A 1 199 ? -18.136 -0.025 -1.604 1.00 97.81 199 SER A O 1
ATOM 1493 N N . SER A 1 200 ? -18.917 0.971 0.254 1.00 98.62 200 SER A N 1
ATOM 1494 C CA . SER A 1 200 ? -18.274 0.108 1.244 1.00 98.62 200 SER A CA 1
ATOM 1495 C C . SER A 1 200 ? -19.279 -0.788 1.979 1.00 98.62 200 SER A C 1
ATOM 1497 O O . SER A 1 200 ? -18.926 -1.443 2.963 1.00 98.62 200 SER A O 1
ATOM 1499 N N . ASP A 1 201 ? -20.529 -0.865 1.501 1.00 98.62 201 ASP A N 1
ATOM 1500 C CA . ASP A 1 201 ? -21.530 -1.800 2.018 1.00 98.62 201 ASP A CA 1
ATOM 1501 C C . ASP A 1 201 ? -20.978 -3.234 1.975 1.00 98.62 201 ASP A C 1
ATOM 1503 O O . ASP A 1 201 ? -20.592 -3.759 0.929 1.00 98.62 201 ASP A O 1
ATOM 1507 N N . GLY A 1 202 ? -20.939 -3.886 3.136 1.00 98.38 202 GLY A N 1
ATOM 1508 C CA . GLY A 1 202 ? -20.423 -5.245 3.263 1.00 98.38 202 GLY A CA 1
ATOM 1509 C C . GLY A 1 202 ? -18.897 -5.373 3.261 1.00 98.38 202 GLY A C 1
ATOM 1510 O O . GLY A 1 202 ? -18.415 -6.505 3.277 1.00 98.38 202 GLY A O 1
ATOM 1511 N N . LEU A 1 203 ? -18.126 -4.275 3.298 1.00 98.88 203 LEU A N 1
ATOM 1512 C CA . LEU A 1 203 ? -16.684 -4.337 3.570 1.00 98.88 203 LEU A CA 1
ATOM 1513 C C . LEU A 1 203 ? -16.453 -5.046 4.913 1.00 98.88 203 LEU A C 1
ATOM 1515 O O . LEU A 1 203 ? -16.832 -4.543 5.975 1.00 98.88 203 LEU A O 1
ATOM 1519 N N . ALA A 1 204 ? -15.855 -6.234 4.860 1.00 98.88 204 ALA A N 1
ATOM 1520 C CA . ALA A 1 204 ? -15.700 -7.105 6.015 1.00 98.88 204 ALA A CA 1
ATOM 1521 C C . ALA A 1 204 ? -14.372 -6.843 6.728 1.00 98.88 204 ALA A C 1
ATOM 1523 O O . ALA A 1 204 ? -13.298 -6.998 6.145 1.00 98.88 204 ALA A O 1
ATOM 1524 N N . ILE A 1 205 ? -14.441 -6.481 8.011 1.00 98.94 205 ILE A N 1
ATOM 1525 C CA . ILE A 1 205 ? -13.263 -6.137 8.819 1.00 98.94 205 ILE A CA 1
ATOM 1526 C C . ILE A 1 205 ? -13.276 -6.977 10.096 1.00 98.94 205 ILE A C 1
ATOM 1528 O O . ILE A 1 205 ? -14.031 -6.699 11.030 1.00 98.94 205 ILE A O 1
ATOM 1532 N N . SER A 1 206 ? -12.467 -8.036 10.145 1.00 98.88 206 SER A N 1
ATOM 1533 C CA . SER A 1 206 ? -12.538 -9.034 11.224 1.00 98.88 206 SER A CA 1
ATOM 1534 C C . SER A 1 206 ? -11.235 -9.793 11.452 1.00 98.88 206 SER A C 1
ATOM 1536 O O . SER A 1 206 ? -10.474 -10.037 10.520 1.00 98.88 206 SER A O 1
ATOM 1538 N N . GLY A 1 207 ? -11.025 -10.270 12.674 1.00 98.88 207 GLY A N 1
ATOM 1539 C CA . GLY A 1 207 ? -9.882 -11.089 13.063 1.00 98.88 207 GLY A CA 1
ATOM 1540 C C . GLY A 1 207 ? -8.566 -10.318 13.101 1.00 98.88 207 GLY A C 1
ATOM 1541 O O . GLY A 1 207 ? -7.513 -10.940 13.059 1.00 98.88 207 GLY A O 1
ATOM 1542 N N . ASN A 1 208 ? -8.605 -8.985 13.125 1.00 98.94 208 ASN A N 1
ATOM 1543 C CA . ASN A 1 208 ? -7.407 -8.165 13.251 1.00 98.94 208 ASN A CA 1
ATOM 1544 C C . ASN A 1 208 ? -7.046 -7.964 14.727 1.00 98.94 208 ASN A C 1
ATOM 1546 O O . ASN A 1 208 ? -7.925 -7.972 15.592 1.00 98.94 208 ASN A O 1
ATOM 1550 N N . ASP A 1 209 ? -5.764 -7.734 14.995 1.00 98.94 209 ASP A N 1
ATOM 1551 C CA . ASP A 1 209 ? -5.257 -7.330 16.305 1.00 98.94 209 ASP A CA 1
ATOM 1552 C C . ASP A 1 209 ? -4.616 -5.942 16.183 1.00 98.94 209 ASP A C 1
ATOM 1554 O O . ASP A 1 209 ? -3.632 -5.766 15.463 1.00 98.94 209 ASP A O 1
ATOM 1558 N N . ALA A 1 210 ? -5.189 -4.950 16.862 1.00 98.88 210 ALA A N 1
ATOM 1559 C CA . ALA A 1 210 ? -4.758 -3.560 16.804 1.00 98.88 210 ALA A CA 1
ATOM 1560 C C . ALA A 1 210 ? -4.447 -3.019 18.198 1.00 98.88 210 ALA A C 1
ATOM 1562 O O . ALA A 1 210 ? -5.253 -3.126 19.121 1.00 98.88 210 ALA A O 1
ATOM 1563 N N . ARG A 1 211 ? -3.285 -2.381 18.349 1.00 98.75 211 ARG A N 1
ATOM 1564 C CA . ARG A 1 211 ? -2.855 -1.758 19.607 1.00 98.75 211 ARG A CA 1
ATOM 1565 C C . ARG A 1 211 ? -2.020 -0.509 19.365 1.00 98.75 211 ARG A C 1
ATOM 1567 O O . ARG A 1 211 ? -1.531 -0.271 18.261 1.00 98.75 211 ARG A O 1
ATOM 1574 N N . PHE A 1 212 ? -1.786 0.252 20.424 1.00 98.69 212 PHE A N 1
ATOM 1575 C CA . PHE A 1 212 ? -0.744 1.273 20.434 1.00 98.69 212 PHE A CA 1
ATOM 1576 C C . PHE A 1 212 ? 0.615 0.675 20.818 1.00 98.69 212 PHE A C 1
ATOM 1578 O O . PHE A 1 212 ? 0.689 -0.324 21.539 1.00 98.69 212 PHE A O 1
ATOM 1585 N N . ALA A 1 213 ? 1.695 1.289 20.339 1.00 98.19 213 ALA A N 1
ATOM 1586 C CA . ALA A 1 213 ? 3.048 0.950 20.757 1.00 98.19 213 ALA A CA 1
ATOM 1587 C C . ALA A 1 213 ? 3.244 1.212 22.268 1.00 98.19 213 ALA A C 1
ATOM 1589 O O . ALA A 1 213 ? 2.583 2.087 22.837 1.00 98.19 213 ALA A O 1
ATOM 1590 N N . PRO A 1 214 ? 4.164 0.495 22.941 1.00 97.06 214 PRO A N 1
ATOM 1591 C CA . PRO A 1 214 ? 4.476 0.756 24.343 1.00 97.06 214 PRO A CA 1
ATOM 1592 C C . PRO A 1 214 ? 4.813 2.233 24.599 1.00 97.06 214 PRO A C 1
ATOM 1594 O O . PRO A 1 214 ? 5.603 2.830 23.872 1.00 97.06 214 PRO A O 1
ATOM 1597 N N . GLY A 1 215 ? 4.219 2.816 25.642 1.00 96.12 215 GLY A N 1
ATOM 1598 C CA . GLY A 1 215 ? 4.423 4.221 26.017 1.00 96.12 215 GLY A CA 1
ATOM 1599 C C . GLY A 1 215 ? 3.522 5.229 25.293 1.00 96.12 215 GLY A C 1
ATOM 1600 O O . GLY A 1 215 ? 3.493 6.392 25.686 1.00 96.12 215 GLY A O 1
ATOM 1601 N N . VAL A 1 216 ? 2.743 4.802 24.296 1.00 97.62 216 VAL A N 1
ATOM 1602 C CA . VAL A 1 216 ? 1.745 5.656 23.641 1.00 97.62 216 VAL A CA 1
ATOM 1603 C C . VAL A 1 216 ? 0.457 5.662 24.469 1.00 97.62 216 VAL A C 1
ATOM 1605 O O . VAL A 1 216 ? -0.170 4.624 24.670 1.00 97.62 216 VAL A O 1
ATOM 1608 N N . SER A 1 217 ? 0.050 6.843 24.937 1.00 95.12 217 SER A N 1
ATOM 1609 C CA . SER A 1 217 ? -1.214 7.062 25.652 1.00 95.12 217 SER A CA 1
ATOM 1610 C C . SER A 1 217 ? -2.109 7.994 24.837 1.00 95.12 217 SER A C 1
ATOM 1612 O O . SER A 1 217 ? -1.869 9.201 24.809 1.00 95.12 217 SER A O 1
ATOM 1614 N N . ARG A 1 218 ? -3.122 7.443 24.158 1.00 95.12 218 ARG A N 1
ATOM 1615 C CA . ARG A 1 218 ? -4.100 8.195 23.355 1.00 95.12 218 ARG A CA 1
ATOM 1616 C C . ARG A 1 218 ? -5.398 7.415 23.173 1.00 95.12 218 ARG A C 1
ATOM 1618 O O . ARG A 1 218 ? -5.415 6.201 23.348 1.00 95.12 218 ARG A O 1
ATOM 1625 N N . GLU A 1 219 ? -6.428 8.131 22.743 1.00 97.94 219 GLU A N 1
ATOM 1626 C CA . GLU A 1 219 ? -7.675 7.556 22.244 1.00 97.94 219 GLU A CA 1
ATOM 1627 C C . GLU A 1 219 ? -7.689 7.619 20.709 1.00 97.94 219 GLU A C 1
ATOM 1629 O O . GLU A 1 219 ? -7.195 8.579 20.111 1.00 97.94 219 GLU A O 1
ATOM 1634 N N . SER A 1 220 ? -8.218 6.580 20.067 1.00 98.38 220 SER A N 1
ATOM 1635 C CA . SER A 1 220 ? -8.366 6.481 18.612 1.00 98.38 220 SER A CA 1
ATOM 1636 C C . SER A 1 220 ? -9.493 5.504 18.263 1.00 98.38 220 SER A C 1
ATOM 1638 O O . SER A 1 220 ? -10.101 4.874 19.134 1.00 98.38 220 SER A O 1
ATOM 1640 N N . VAL A 1 221 ? -9.771 5.369 16.974 1.00 98.75 221 VAL A N 1
ATOM 1641 C CA . VAL A 1 221 ? -10.800 4.479 16.442 1.00 98.75 221 VAL A CA 1
ATOM 1642 C C . VAL A 1 221 ? -10.156 3.434 15.544 1.00 98.75 221 VAL A C 1
ATOM 1644 O O . VAL A 1 221 ? -9.265 3.734 14.751 1.00 98.75 221 VAL A O 1
ATOM 1647 N N . PHE A 1 222 ? -10.593 2.185 15.635 1.00 98.88 222 PHE A N 1
ATOM 1648 C CA . PHE A 1 222 ? -10.093 1.157 14.734 1.00 98.88 222 PHE A CA 1
ATOM 1649 C C . PHE A 1 222 ? -10.554 1.400 13.286 1.00 98.88 222 PHE A C 1
ATOM 1651 O O . PHE A 1 222 ? -9.721 1.446 12.384 1.00 98.88 222 PHE A O 1
ATOM 1658 N N . VAL A 1 223 ? -11.851 1.640 13.073 1.00 98.88 223 VAL A N 1
ATOM 1659 C CA . VAL A 1 223 ? -12.427 1.952 11.754 1.00 98.88 223 VAL A CA 1
ATOM 1660 C C . VAL A 1 223 ? -13.230 3.247 11.819 1.00 98.88 223 VAL A C 1
ATOM 1662 O O . VAL A 1 223 ? -14.137 3.352 12.641 1.00 98.88 223 VAL A O 1
ATOM 1665 N N . ALA A 1 224 ? -12.939 4.206 10.944 1.00 98.75 224 ALA A N 1
ATOM 1666 C CA . ALA A 1 224 ? -13.746 5.412 10.783 1.00 98.75 224 ALA A CA 1
ATOM 1667 C C . ALA A 1 224 ? -14.314 5.507 9.361 1.00 98.75 224 ALA A C 1
ATOM 1669 O O . ALA A 1 224 ? -13.588 5.306 8.389 1.00 98.75 224 ALA A O 1
ATOM 1670 N N . ASP A 1 225 ? -15.606 5.811 9.258 1.00 98.44 225 ASP A N 1
ATOM 1671 C CA . ASP A 1 225 ? -16.364 5.891 8.003 1.00 98.44 225 ASP A CA 1
ATOM 1672 C C . ASP A 1 225 ? -17.032 7.262 7.861 1.00 98.44 225 ASP A C 1
ATOM 1674 O O . ASP A 1 225 ? -17.791 7.671 8.739 1.00 98.44 225 ASP A O 1
ATOM 1678 N N . TRP A 1 226 ? -16.750 7.955 6.759 1.00 98.19 226 TRP A N 1
ATOM 1679 C CA . TRP A 1 226 ? -17.205 9.327 6.494 1.00 98.19 226 TRP A CA 1
ATOM 1680 C C . TRP A 1 226 ? -18.540 9.426 5.759 1.00 98.19 226 TRP A C 1
ATOM 1682 O O . TRP A 1 226 ? -19.085 10.517 5.607 1.00 98.19 226 TRP A O 1
ATOM 1692 N N . VAL A 1 227 ? -19.053 8.314 5.242 1.00 95.31 227 VAL A N 1
ATOM 1693 C CA . VAL A 1 227 ? -20.230 8.328 4.354 1.00 95.31 227 VAL A CA 1
ATOM 1694 C C . VAL A 1 227 ? -21.386 7.517 4.920 1.00 95.31 227 VAL A C 1
ATOM 1696 O O . VAL A 1 227 ? -22.533 7.683 4.507 1.00 95.31 227 VAL A O 1
ATOM 1699 N N . GLY A 1 228 ? -21.115 6.702 5.940 1.00 95.19 228 GLY A N 1
ATOM 1700 C CA . GLY A 1 228 ? -22.127 5.984 6.697 1.00 95.19 228 GLY A CA 1
ATOM 1701 C C . GLY A 1 228 ? -22.586 4.682 6.050 1.00 95.19 228 GLY A C 1
ATOM 1702 O O . GLY A 1 228 ? -23.704 4.237 6.338 1.00 95.19 228 GLY A O 1
ATOM 1703 N N . ASP A 1 229 ? -21.731 4.069 5.235 1.00 96.94 229 ASP A N 1
ATOM 1704 C CA . ASP A 1 229 ? -21.961 2.761 4.632 1.00 96.94 229 ASP A CA 1
ATOM 1705 C C . ASP A 1 229 ? -22.124 1.663 5.701 1.00 96.94 229 ASP A C 1
ATOM 1707 O O . ASP A 1 229 ? -21.705 1.759 6.862 1.00 96.94 229 ASP A O 1
ATOM 1711 N N . ARG A 1 230 ? -22.780 0.567 5.318 1.00 97.75 230 ARG A N 1
ATOM 1712 C CA . ARG A 1 230 ? -23.035 -0.584 6.190 1.00 97.75 230 ARG A CA 1
ATOM 1713 C C . ARG A 1 230 ? -21.843 -1.530 6.167 1.00 97.75 230 ARG A C 1
ATOM 1715 O O . ARG A 1 230 ? -21.881 -2.593 5.546 1.00 97.75 230 ARG A O 1
ATOM 1722 N N . LEU A 1 231 ? -20.786 -1.143 6.875 1.00 98.62 231 LEU A N 1
ATOM 1723 C CA . LEU A 1 231 ? -19.592 -1.971 7.039 1.00 98.62 231 LEU A CA 1
ATOM 1724 C C . LEU A 1 231 ? -19.905 -3.252 7.833 1.00 98.62 231 LEU A C 1
ATOM 1726 O O . LEU A 1 231 ? -20.633 -3.233 8.829 1.00 98.62 231 LEU A O 1
ATOM 1730 N N . ALA A 1 232 ? -19.290 -4.369 7.448 1.00 98.56 232 ALA A N 1
ATOM 1731 C CA . ALA A 1 232 ? -19.389 -5.646 8.151 1.00 98.56 232 ALA A CA 1
ATOM 1732 C C . ALA A 1 232 ? -18.218 -5.813 9.144 1.00 98.56 232 ALA A C 1
ATOM 1734 O O . ALA A 1 232 ? -17.341 -6.665 8.978 1.00 98.56 232 ALA A O 1
ATOM 1735 N N . ILE A 1 233 ? -18.178 -4.974 10.188 1.00 98.62 233 ILE A N 1
ATOM 1736 C CA . ILE A 1 233 ? -17.107 -5.011 11.200 1.00 98.62 233 ILE A CA 1
ATOM 1737 C C . ILE A 1 233 ? -17.384 -6.130 12.215 1.00 98.62 233 ILE A C 1
ATOM 1739 O O . ILE A 1 233 ? -18.199 -5.982 13.133 1.00 98.62 233 ILE A O 1
ATOM 1743 N N . GLY A 1 234 ? -16.672 -7.245 12.065 1.00 98.19 234 GLY A N 1
ATOM 1744 C CA . GLY A 1 234 ? -16.741 -8.403 12.954 1.00 98.19 234 GLY A CA 1
ATOM 1745 C C . GLY A 1 234 ? -15.924 -8.243 14.240 1.00 98.19 234 GLY A C 1
ATOM 1746 O O . GLY A 1 234 ? -15.626 -7.130 14.691 1.00 98.19 234 GLY A O 1
ATOM 1747 N N . GLU A 1 235 ? -15.565 -9.379 14.836 1.00 98.50 235 GLU A N 1
ATOM 1748 C CA . GLU A 1 235 ? -14.699 -9.448 16.018 1.00 98.50 235 GLU A CA 1
ATOM 1749 C C . GLU A 1 235 ? -13.268 -9.031 15.673 1.00 98.50 235 GLU A C 1
ATOM 1751 O O . GLU A 1 235 ? -12.714 -9.494 14.679 1.00 98.50 235 GLU A O 1
ATOM 1756 N N . ASN A 1 236 ? -12.665 -8.163 16.485 1.00 98.88 236 ASN A N 1
ATOM 1757 C CA . ASN A 1 236 ? -11.271 -7.734 16.369 1.00 98.88 236 ASN A CA 1
ATOM 1758 C C . ASN A 1 236 ? -10.695 -7.567 17.783 1.00 98.88 236 ASN A C 1
ATOM 1760 O O . ASN A 1 236 ? -11.391 -7.093 18.681 1.00 98.88 236 ASN A O 1
ATOM 1764 N N . ALA A 1 237 ? -9.434 -7.938 17.984 1.00 98.81 237 ALA A N 1
ATOM 1765 C CA . ALA A 1 237 ? -8.741 -7.727 19.248 1.00 98.81 237 ALA A CA 1
ATOM 1766 C C . ALA A 1 237 ? -8.227 -6.282 19.301 1.00 98.81 237 ALA A C 1
ATOM 1768 O O . ALA A 1 237 ? -7.256 -5.937 18.632 1.00 98.81 237 ALA A O 1
ATOM 1769 N N . LEU A 1 238 ? -8.902 -5.422 20.065 1.00 98.81 238 LEU A N 1
ATOM 1770 C CA . LEU A 1 238 ? -8.569 -4.001 20.169 1.00 98.81 238 LEU A CA 1
ATOM 1771 C C . LEU A 1 238 ? -7.928 -3.695 21.523 1.00 98.81 238 LEU A C 1
ATOM 1773 O O . LEU A 1 238 ? -8.485 -3.994 22.580 1.00 98.81 238 LEU A O 1
ATOM 1777 N N . GLY A 1 239 ? -6.742 -3.096 21.482 1.00 98.19 239 GLY A N 1
ATOM 1778 C CA . GLY A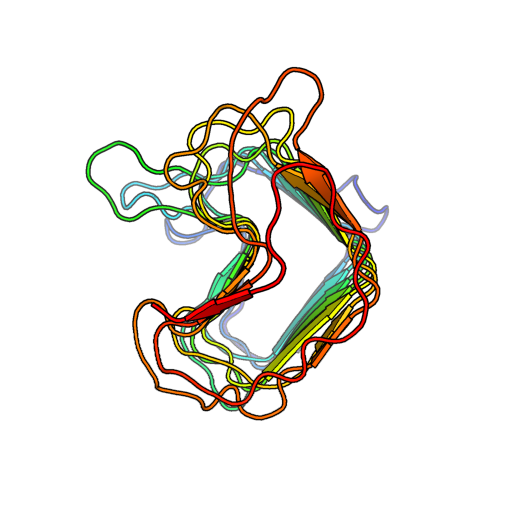 1 239 ? -6.035 -2.614 22.659 1.00 98.19 239 GLY A CA 1
ATOM 1779 C C . GLY A 1 239 ? -6.770 -1.468 23.360 1.00 98.19 239 GLY A C 1
ATOM 1780 O O . GLY A 1 239 ? -7.657 -0.820 22.806 1.00 98.19 239 GLY A O 1
ATOM 1781 N N . ARG A 1 240 ? -6.370 -1.188 24.604 1.00 97.62 240 ARG A N 1
ATOM 1782 C CA . ARG A 1 240 ? -6.911 -0.068 25.387 1.00 97.62 240 ARG A CA 1
ATOM 1783 C C . ARG A 1 240 ? -6.775 1.254 24.619 1.00 97.62 240 ARG A C 1
ATOM 1785 O O . ARG A 1 240 ? -5.716 1.524 24.063 1.00 97.62 240 ARG A O 1
ATOM 1792 N N . GLY A 1 241 ? -7.826 2.072 24.665 1.00 97.62 241 GLY A N 1
ATOM 1793 C CA . GLY A 1 241 ? -7.896 3.370 23.987 1.00 97.62 241 GLY A CA 1
ATOM 1794 C C . GLY A 1 241 ? -8.343 3.285 22.522 1.00 97.62 241 GLY A C 1
ATOM 1795 O O . GLY A 1 241 ? -8.324 4.290 21.817 1.00 97.62 241 GLY A O 1
ATOM 1796 N N . LEU A 1 242 ? -8.717 2.091 22.040 1.00 98.38 242 LEU A N 1
ATOM 1797 C CA . LEU A 1 242 ? -9.316 1.904 20.721 1.00 98.38 242 LEU A CA 1
ATOM 1798 C C . LEU A 1 242 ? -10.800 1.600 20.838 1.00 98.38 242 LEU A C 1
ATOM 1800 O O . LEU A 1 242 ? -11.201 0.5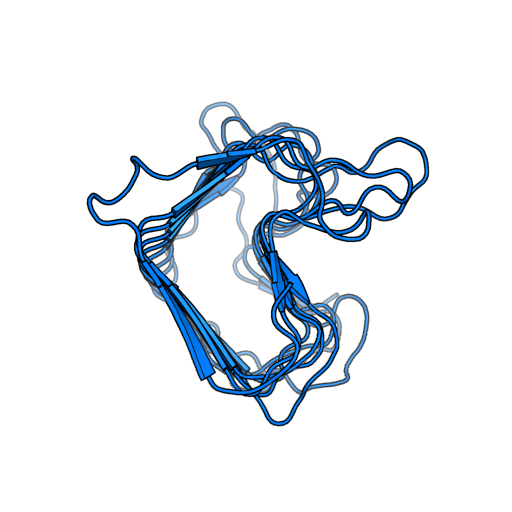59 21.361 1.00 98.38 242 LEU A O 1
ATOM 1804 N N . SER A 1 243 ? -11.617 2.494 20.291 1.00 98.50 243 SER A N 1
ATOM 1805 C CA . SER A 1 243 ? -13.014 2.188 20.014 1.00 98.50 243 SER A CA 1
ATOM 1806 C C . SER A 1 243 ? -13.133 1.417 18.697 1.00 98.50 243 SER A C 1
ATOM 1808 O O . SER A 1 243 ? -12.289 1.517 17.804 1.00 98.50 243 SER A O 1
ATOM 1810 N N . LYS A 1 244 ? -14.182 0.598 18.578 1.00 98.56 244 LYS A N 1
ATOM 1811 C CA . LYS A 1 244 ? -14.370 -0.282 17.417 1.00 98.56 244 LYS A CA 1
ATOM 1812 C C . LYS A 1 244 ? -14.628 0.494 16.127 1.00 98.56 244 LYS A C 1
ATOM 1814 O O . LYS A 1 244 ? -14.074 0.149 15.087 1.00 98.56 244 LYS A O 1
ATOM 1819 N N . PHE A 1 245 ? -15.514 1.478 16.191 1.00 98.62 245 PHE A N 1
ATOM 1820 C CA . PHE A 1 245 ? -16.054 2.134 15.014 1.00 98.62 245 PHE A CA 1
ATOM 1821 C C . PHE A 1 245 ? -16.539 3.540 15.346 1.00 98.62 245 PHE A C 1
ATOM 1823 O O . PHE A 1 245 ? -17.098 3.762 16.421 1.00 98.62 245 PHE A O 1
ATOM 1830 N N . GLU A 1 246 ? -16.376 4.448 14.392 1.00 98.31 246 GLU A N 1
ATOM 1831 C CA . GLU A 1 246 ? -16.914 5.801 14.420 1.00 98.31 246 GLU A CA 1
ATOM 1832 C C . GLU A 1 246 ? -17.443 6.161 13.030 1.00 98.31 246 GLU A C 1
ATOM 1834 O O . GLU A 1 246 ? -16.802 5.880 12.017 1.00 98.31 246 GLU A O 1
ATOM 1839 N N . ARG A 1 247 ? -18.603 6.818 12.991 1.00 97.12 247 ARG A N 1
ATOM 1840 C CA . ARG A 1 247 ? -19.095 7.495 11.792 1.00 97.12 247 ARG A CA 1
ATOM 1841 C C . ARG A 1 247 ? -18.754 8.978 11.895 1.00 97.12 247 ARG A C 1
ATOM 1843 O O . ARG A 1 247 ? -18.994 9.560 12.955 1.00 97.12 247 ARG A O 1
ATOM 1850 N N . ARG A 1 248 ? -18.215 9.555 10.826 1.00 94.62 248 ARG A N 1
ATOM 1851 C CA . ARG A 1 248 ? -17.774 10.954 10.747 1.00 94.62 248 ARG A CA 1
ATOM 1852 C C . ARG A 1 248 ? -18.613 11.767 9.777 1.00 94.62 248 ARG A C 1
ATOM 1854 O O . ARG A 1 248 ? -19.233 11.147 8.890 1.00 94.62 248 ARG A O 1
#

Nearest PDB structures (foldseek):
  6kfn-assembly1_A  TM=6.245E-01  e=2.325E-02  Paenibacillus sp. FPU-7
  1ru4-assembly1_A  TM=4.496E-01  e=1.355E-02  Dickeya chrysanthemi
  6kvh-assembly1_A  TM=2.957E-01  e=1.126E+00  Evansstolkia leycettana
  7e56-assembly1_A  TM=2.730E-01  e=1.439E+00  Evansstolkia leycettana
  7xyc-assembly1_A  TM=2.733E-01  e=2.029E+00  Klebsiella phage Kp7